Protein AF-A0A0H3D3Z1-F1 (afdb_monomer)

Solvent-accessible surface area (backbone atoms only — not comparable to full-atom values): 16509 Å² total; per-residue (Å²): 132,85,80,81,75,88,78,76,70,48,83,75,58,13,60,60,50,48,54,54,32,59,77,44,45,81,40,78,44,42,54,61,61,55,42,46,70,75,40,73,93,56,86,83,55,99,80,52,57,68,62,56,51,20,51,51,33,34,51,58,41,41,54,58,58,41,76,77,41,88,88,55,81,72,63,40,82,44,81,51,101,66,24,43,26,28,46,53,82,90,63,89,49,65,69,60,52,26,53,49,21,45,53,50,14,54,57,23,48,79,70,67,36,57,70,59,15,49,53,22,24,52,52,23,42,69,61,59,83,66,65,60,67,73,95,64,86,48,72,75,45,52,54,50,26,55,51,53,50,54,52,43,49,49,31,32,49,55,46,24,53,50,20,57,74,71,64,37,62,66,57,24,49,53,28,39,50,55,40,44,70,74,47,70,80,52,60,70,45,47,44,50,50,30,51,62,29,14,33,73,64,37,56,71,56,28,53,49,45,51,52,50,49,45,49,48,37,39,74,77,70,71,39,81,71,55,68,69,52,52,51,52,51,53,39,34,76,72,50,75,44,38,55,77,74,77,76,75,74,74,69,81,82,82,79,88,76,81,81,85,77,88,79,84,82,83,89,79,85,91,82,81,93,80,82,85,82,91,132

InterPro domains:
  IPR001867 OmpR/PhoB-type DNA-binding domain [PF00486] (13-76)
  IPR001867 OmpR/PhoB-type DNA-binding domain [PS51755] (1-88)
  IPR001867 OmpR/PhoB-type DNA-binding domain [SM00862] (6-86)
  IPR005158 Bacterial transcriptional activator domain [PF03704] (93-232)
  IPR005158 Bacterial transcriptional activator domain [SM01043] (93-237)
  IPR011990 Tetratricopeptide-like helical domain superfamily [G3DSA:1.25.40.10] (92-258)
  IPR011990 Tetratricopeptide-like helical domain superfamily [SSF48452] (90-246)
  IPR016032 Signal transduction response regulator, C-terminal effector [SSF46894] (9-86)
  IPR036388 Winged helix-like DNA-binding domain superfamily [G3DSA:1.10.10.10] (2-88)
  IPR051677 AfsR/DnrI/RedD regulatory protein [PTHR35807] (11-247)

Mean predicted aligned error: 10.65 Å

Foldseek 3Di:
DDPPDLPDQPDACLVVLCVVLVVVAPDFDFPQRSCCQSPPPDDDDPPDCRSVVSQVSNQVSQVVVCVVPVPDDGFDWDDDPGGTHTHPPPPDDLVVLLVVLCVQLVVCVVVVVLVRNLVSLVSNLVSCPDFQPPPDDTPVSVVVRVVSLVSNLVSLVSQLVVCVVVVVLVSNLVSLVSNCVSPVQPLVSLLSQLLSCLQVVNLVSNVVSLVSNQCCCCPPVVDGDDPSSVVSSVCSVVSVSHNPPPPPPPVPDDDDDDDDDDDDDDDDDDDDDDDDDDD

Nearest PDB structures (foldseek):
  8hvr-assembly1_J  TM=6.750E-01  e=1.419E-07  Streptomyces coelicolor A3(2)
  2ff4-assembly1_A  TM=6.902E-01  e=1.227E-06  Mycobacterium tuberculosis H37Rv
  8ffw-assembly1_D  TM=7.366E-01  e=3.507E-03  Homo sapiens
  3rkv-assembly1_A  TM=5.416E-01  e=1.624E-01  Caenorhabditis elegans
  7n61-assembly1_1E  TM=3.309E-01  e=3.674E-02  Chlamydomonas reinhardtii

Organism: Amycolatopsis mediterranei (strain U-32) (NCBI:txid749927)

pLDDT: mean 84.91, std 18.73, range [35.44, 98.62]

Sequence (279 aa):
MGSAAVTSWHAGKARQLFQYLLLNRGRIIRREKLFETLWPGGAWSRSSSSLKVAVHGLRRTLERAAGGAPDLRPVEVVSREHGYQLDATGLWLDIDEFDRALRAAHAAEARGARAEATACYRRAARLYTGDFLAGEDGDWVDEQRAYYRTRALHALTCLRADALLRGDHAEAVDACRRILEIDPYQEEVYQTLMVLHARRGELGQVRSWHRMCVRRLQRDLNVPPAETTRRIFIRAVRGELRAPEARTTRTDGARRCPAPRSRRPPGARPAPRIVRPRR

Secondary structure (DSSP, 8-state):
--------PPSSTHHHHHHHHHHTTTSPEEHHHHHHHHSTT----TT-HHHHHHHHHHHHHHHHHHTT-TTSPPPEEEEETTEEEEE-TT---HHHHHHHHHHHHHHHHHTT-HHHHHHHHHHHHHH--SSTTTT--SHHHHHHHHHHHHHHHHHHHHHHHHHHHHT-HHHHHHHHHHHHHH-TT-HHHHHHHHHHHHHTT-HHHHHHHHHHHHHHIIIII--PPPHHHHHHHHHHHTTTTSPPP-----------PPPPPP-PPPP------------

Structure (mmCIF, N/CA/C/O backbone):
data_AF-A0A0H3D3Z1-F1
#
_entry.id   AF-A0A0H3D3Z1-F1
#
loop_
_atom_site.group_PDB
_atom_site.id
_atom_site.type_symbol
_atom_site.label_atom_id
_atom_site.label_alt_id
_atom_site.label_comp_id
_atom_site.label_asym_id
_atom_site.label_entity_id
_atom_site.label_seq_id
_atom_site.pdbx_PDB_ins_code
_atom_site.Cartn_x
_atom_site.Cartn_y
_atom_site.Cartn_z
_atom_site.occupancy
_atom_site.B_iso_or_equiv
_atom_site.auth_seq_id
_atom_site.auth_comp_id
_atom_site.auth_asym_id
_atom_site.auth_atom_id
_atom_site.pdbx_PDB_model_num
ATOM 1 N N . MET A 1 1 ? -12.454 -12.435 -21.402 1.00 35.44 1 MET A N 1
ATOM 2 C CA . MET A 1 1 ? -11.294 -12.259 -22.299 1.00 35.44 1 MET A CA 1
ATOM 3 C C . MET A 1 1 ? -10.104 -12.899 -21.614 1.00 35.44 1 MET A C 1
ATOM 5 O O . MET A 1 1 ? -9.773 -12.484 -20.512 1.00 35.44 1 MET A O 1
ATOM 9 N N . GLY A 1 2 ? -9.589 -13.998 -22.166 1.00 37.59 2 GLY A N 1
ATOM 10 C CA . GLY A 1 2 ? -8.533 -14.783 -21.525 1.00 37.59 2 GLY A CA 1
ATOM 11 C C . GLY A 1 2 ? -7.249 -13.969 -21.422 1.00 37.59 2 GLY A C 1
ATOM 12 O O . GLY A 1 2 ? -6.737 -13.506 -22.435 1.00 37.59 2 GLY A O 1
ATOM 13 N N . SER A 1 3 ? -6.744 -13.767 -20.206 1.00 44.22 3 SER A N 1
ATOM 14 C CA . SER A 1 3 ? -5.419 -13.190 -20.014 1.00 44.22 3 SER A CA 1
ATOM 15 C C . SER A 1 3 ? -4.384 -14.258 -20.365 1.00 44.22 3 SER A C 1
ATOM 17 O O . SER A 1 3 ? -4.139 -15.170 -19.573 1.00 44.22 3 SER A O 1
ATOM 19 N N . ALA A 1 4 ? -3.775 -14.174 -21.544 1.00 55.28 4 ALA A N 1
ATOM 20 C CA . ALA A 1 4 ? -2.515 -14.866 -21.770 1.00 55.28 4 ALA A CA 1
ATOM 21 C C . ALA A 1 4 ? -1.466 -14.181 -20.880 1.00 55.28 4 ALA A C 1
ATOM 23 O O . ALA A 1 4 ? -1.004 -13.081 -21.177 1.00 55.28 4 ALA A O 1
ATOM 24 N N . ALA A 1 5 ? -1.161 -14.782 -19.729 1.00 62.00 5 ALA A N 1
ATOM 25 C CA . ALA A 1 5 ? -0.131 -14.261 -18.845 1.00 62.00 5 ALA A CA 1
ATOM 26 C C . ALA A 1 5 ? 1.227 -14.388 -19.547 1.00 62.00 5 ALA A C 1
ATOM 28 O O . ALA A 1 5 ? 1.624 -15.481 -19.951 1.00 62.00 5 ALA A O 1
ATOM 29 N N . VAL A 1 6 ? 1.955 -13.278 -19.679 1.00 63.34 6 VAL A N 1
ATOM 30 C CA . VAL A 1 6 ? 3.349 -13.311 -20.135 1.00 63.34 6 VAL A CA 1
ATOM 31 C C . VAL A 1 6 ? 4.197 -13.852 -18.985 1.00 63.34 6 VAL A C 1
ATOM 33 O O . VAL A 1 6 ? 4.640 -13.112 -18.108 1.00 63.34 6 VAL A O 1
ATOM 36 N N . THR A 1 7 ? 4.368 -15.172 -18.951 1.00 64.44 7 THR A N 1
ATOM 37 C CA . THR A 1 7 ? 5.098 -15.880 -17.888 1.00 64.44 7 THR A CA 1
ATOM 38 C C . THR A 1 7 ? 6.576 -16.071 -18.214 1.00 64.44 7 THR A C 1
ATOM 40 O O . THR A 1 7 ? 7.398 -16.159 -17.304 1.00 64.44 7 THR A O 1
ATOM 43 N N . SER A 1 8 ? 6.946 -16.085 -19.497 1.00 68.62 8 SER A N 1
ATOM 44 C CA . SER A 1 8 ? 8.326 -16.283 -19.940 1.00 68.62 8 SER A CA 1
ATOM 45 C C . SER A 1 8 ? 8.999 -14.957 -20.295 1.00 68.62 8 SER A C 1
ATOM 47 O O . SER A 1 8 ? 8.780 -14.406 -21.375 1.00 68.62 8 SER A O 1
ATOM 49 N N . TRP A 1 9 ? 9.863 -14.475 -19.407 1.00 76.44 9 TRP A N 1
ATOM 50 C CA . TRP A 1 9 ? 10.797 -13.392 -19.707 1.00 76.44 9 TRP A CA 1
ATOM 51 C C . TRP A 1 9 ? 12.119 -13.987 -20.180 1.00 76.44 9 TRP A C 1
ATOM 53 O O . TRP A 1 9 ? 12.622 -14.943 -19.591 1.00 76.44 9 TRP A O 1
ATOM 63 N N . HIS A 1 10 ? 12.701 -13.434 -21.242 1.00 62.53 10 HIS A N 1
ATOM 64 C CA . HIS A 1 10 ? 14.058 -13.816 -21.618 1.00 62.53 10 HIS A CA 1
ATOM 65 C C . HIS A 1 10 ? 15.074 -13.411 -20.546 1.00 62.53 10 HIS A C 1
ATOM 67 O O . HIS A 1 10 ? 14.937 -12.357 -19.925 1.00 62.53 10 HIS A O 1
ATOM 73 N N . ALA A 1 11 ? 16.082 -14.267 -20.344 1.00 66.31 11 ALA A N 1
ATOM 74 C CA . ALA A 1 11 ? 17.084 -14.138 -19.291 1.00 66.31 11 ALA A CA 1
ATOM 75 C C . ALA A 1 11 ? 17.779 -12.760 -19.277 1.00 66.31 11 ALA A C 1
ATOM 77 O O . ALA A 1 11 ? 18.007 -12.145 -20.320 1.00 66.31 11 ALA A O 1
ATOM 78 N N . GLY A 1 12 ? 18.139 -12.298 -18.075 1.00 71.75 12 GLY A N 1
ATOM 79 C CA . GLY A 1 12 ? 18.799 -11.014 -17.824 1.00 71.75 12 GLY A CA 1
ATOM 80 C C . GLY A 1 12 ? 17.857 -9.937 -17.271 1.00 71.75 12 GLY A C 1
ATOM 81 O O . GLY A 1 12 ? 16.790 -10.225 -16.738 1.00 71.75 12 GLY A O 1
ATOM 82 N N . LYS A 1 13 ? 18.245 -8.662 -17.405 1.00 87.06 13 LYS A N 1
ATOM 83 C CA . LYS A 1 13 ? 17.505 -7.496 -16.877 1.00 87.06 13 LYS A CA 1
ATOM 84 C C . LYS A 1 13 ? 16.337 -7.031 -17.768 1.00 87.06 13 LYS A C 1
ATOM 86 O O . LYS A 1 13 ? 15.850 -5.920 -17.599 1.00 87.06 13 LYS A O 1
ATOM 91 N N . ALA A 1 14 ? 15.870 -7.852 -18.716 1.00 89.81 14 ALA A N 1
ATOM 92 C CA . ALA A 1 14 ? 14.817 -7.476 -19.670 1.00 89.81 14 ALA A CA 1
ATOM 93 C C . ALA A 1 14 ? 13.475 -7.148 -18.987 1.00 89.81 14 ALA A C 1
ATOM 95 O O . ALA A 1 14 ? 12.827 -6.163 -19.338 1.00 89.81 14 ALA A O 1
ATOM 96 N N . ARG A 1 15 ? 13.087 -7.938 -17.976 1.00 90.38 15 ARG A N 1
ATOM 97 C CA . ARG A 1 15 ? 11.879 -7.701 -17.171 1.00 90.38 15 ARG A CA 1
ATOM 98 C C . ARG A 1 15 ? 11.959 -6.400 -16.374 1.00 90.38 15 ARG A C 1
ATOM 100 O O . ARG A 1 15 ? 11.050 -5.581 -16.461 1.00 90.38 15 ARG A O 1
ATOM 107 N N . GLN A 1 16 ? 13.070 -6.178 -15.674 1.00 91.19 16 GLN A N 1
ATOM 108 C CA . GLN A 1 16 ? 13.292 -4.944 -14.913 1.00 91.19 16 GLN A CA 1
ATOM 109 C C . GLN A 1 16 ? 13.360 -3.714 -15.819 1.00 91.19 16 GLN A C 1
ATOM 111 O O . GLN A 1 16 ? 12.773 -2.683 -15.503 1.00 91.19 16 GLN A O 1
ATOM 116 N N . LEU A 1 17 ? 13.992 -3.832 -16.990 1.00 93.00 17 LEU A N 1
ATOM 117 C CA . LEU A 1 17 ? 13.991 -2.778 -18.001 1.00 93.00 17 LEU A CA 1
ATOM 118 C C . LEU A 1 17 ? 12.567 -2.432 -18.450 1.00 93.00 17 LEU A C 1
ATOM 120 O O . LEU A 1 17 ? 12.232 -1.254 -18.540 1.00 93.00 17 LEU A O 1
ATOM 124 N N . PHE A 1 18 ? 11.729 -3.437 -18.716 1.00 92.94 18 PHE A N 1
ATOM 125 C CA . PHE A 1 18 ? 10.330 -3.207 -19.068 1.00 92.94 18 PHE A CA 1
ATOM 126 C C . PHE A 1 18 ? 9.578 -2.487 -17.958 1.00 92.94 18 PHE A C 1
ATOM 128 O O . PHE A 1 18 ? 8.970 -1.458 -18.220 1.00 92.94 18 PHE A O 1
ATOM 135 N N . GLN A 1 19 ? 9.643 -3.002 -16.729 1.00 92.75 19 GLN A N 1
ATOM 136 C CA . GLN A 1 19 ? 8.959 -2.422 -15.573 1.00 92.75 19 GLN A CA 1
ATOM 137 C C . GLN A 1 19 ? 9.388 -0.963 -15.351 1.00 92.75 19 GLN A C 1
ATOM 139 O O . GLN A 1 19 ? 8.541 -0.087 -15.179 1.00 92.75 19 GLN A O 1
ATOM 144 N N . TYR A 1 20 ? 10.691 -0.681 -15.438 1.00 94.31 20 TYR A N 1
ATOM 145 C CA . TYR A 1 20 ? 11.227 0.667 -15.275 1.00 94.31 20 TYR A CA 1
ATOM 146 C C . TYR A 1 20 ? 10.801 1.615 -16.404 1.00 94.31 20 TYR A C 1
ATOM 148 O O . TYR A 1 20 ? 10.384 2.748 -16.149 1.00 94.31 20 TYR A O 1
ATOM 156 N N . LEU A 1 21 ? 10.864 1.166 -17.662 1.00 94.06 21 LEU A N 1
ATOM 157 C CA . LEU A 1 21 ? 10.394 1.965 -18.795 1.00 94.06 21 LEU A CA 1
ATOM 158 C C . LEU A 1 21 ? 8.872 2.151 -18.781 1.00 94.06 21 LEU A C 1
ATOM 160 O O . LEU A 1 21 ? 8.395 3.187 -19.228 1.00 94.06 21 LEU A O 1
ATOM 164 N N . LEU A 1 22 ? 8.112 1.186 -18.263 1.00 92.94 22 LEU A N 1
ATOM 165 C CA . LEU A 1 22 ? 6.657 1.255 -18.139 1.00 92.94 22 LEU A CA 1
ATOM 166 C C . LEU A 1 22 ? 6.225 2.282 -17.090 1.00 92.94 22 LEU A C 1
ATOM 168 O O . LEU A 1 22 ? 5.302 3.071 -17.321 1.00 92.94 22 LEU A O 1
ATOM 172 N N . LEU A 1 23 ? 6.940 2.324 -15.967 1.00 91.75 23 LEU A N 1
ATOM 173 C CA . LEU A 1 23 ? 6.782 3.366 -14.959 1.00 91.75 23 LEU A CA 1
ATOM 174 C C . LEU A 1 23 ? 7.091 4.758 -15.539 1.00 91.75 2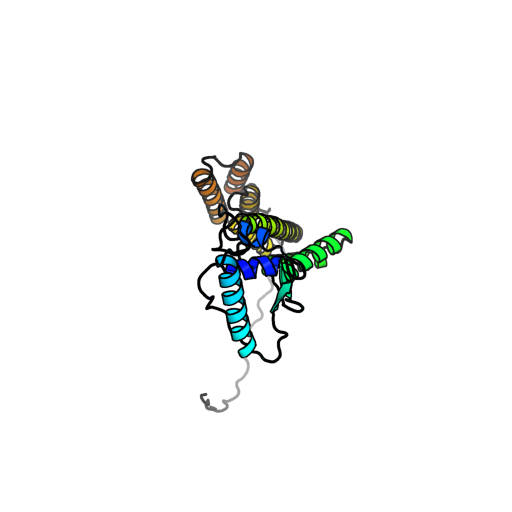3 LEU A C 1
ATOM 176 O O . LEU A 1 23 ? 6.407 5.728 -15.226 1.00 91.75 23 LEU A O 1
ATOM 180 N N . ASN A 1 24 ? 8.073 4.840 -16.440 1.00 91.44 24 ASN A N 1
ATOM 181 C CA . ASN A 1 24 ? 8.500 6.067 -17.117 1.00 91.44 24 ASN A CA 1
ATOM 182 C C . ASN A 1 24 ? 7.959 6.204 -18.555 1.00 91.44 24 ASN A C 1
ATOM 184 O O . ASN A 1 24 ? 8.577 6.864 -19.397 1.00 91.44 24 ASN A O 1
ATOM 188 N N . ARG A 1 25 ? 6.824 5.566 -18.865 1.00 88.94 25 ARG A N 1
ATOM 189 C CA . ARG A 1 25 ? 6.277 5.508 -20.231 1.00 88.94 25 ARG A CA 1
ATOM 190 C C . ARG A 1 25 ? 6.058 6.900 -20.823 1.00 88.94 25 ARG A C 1
ATOM 192 O O . ARG A 1 25 ? 5.761 7.862 -20.116 1.00 88.94 25 ARG A O 1
ATOM 199 N N . GLY A 1 26 ? 6.222 7.006 -22.139 1.00 84.56 26 GLY A N 1
ATOM 200 C CA . GLY A 1 26 ? 6.126 8.287 -22.845 1.00 84.56 26 GLY A CA 1
ATOM 201 C C . GLY A 1 26 ? 7.331 9.222 -22.657 1.00 84.56 26 GLY A C 1
ATOM 202 O O . GLY A 1 26 ? 7.368 10.276 -23.285 1.00 84.56 26 GLY A O 1
ATOM 203 N N . ARG A 1 27 ? 8.332 8.853 -21.842 1.00 90.69 27 ARG A N 1
ATOM 204 C CA . ARG A 1 27 ? 9.576 9.618 -21.665 1.00 90.69 27 ARG A CA 1
ATOM 205 C C . ARG A 1 27 ? 10.767 8.891 -22.280 1.00 90.69 27 ARG A C 1
ATOM 207 O O . ARG A 1 27 ? 10.856 7.665 -22.246 1.00 90.69 27 ARG A O 1
ATOM 214 N N . ILE A 1 28 ? 11.712 9.665 -22.809 1.00 94.19 28 ILE A N 1
ATOM 215 C CA . ILE A 1 28 ? 12.995 9.143 -23.284 1.00 94.19 28 ILE A CA 1
ATOM 216 C C . ILE A 1 28 ? 13.933 9.024 -22.087 1.00 94.19 28 ILE A C 1
ATOM 218 O O . ILE A 1 28 ? 14.303 10.033 -21.485 1.00 94.19 28 ILE A O 1
ATOM 222 N N . ILE A 1 29 ? 14.360 7.803 -21.771 1.00 95.06 29 ILE A N 1
ATOM 223 C CA . ILE A 1 29 ? 15.337 7.554 -20.712 1.00 95.06 29 ILE A CA 1
ATOM 224 C C . ILE A 1 29 ? 16.708 7.304 -21.328 1.00 95.06 29 ILE A C 1
ATOM 226 O O . ILE A 1 29 ? 16.872 6.458 -22.213 1.00 95.06 29 ILE A O 1
ATOM 230 N N . ARG A 1 30 ? 17.707 8.058 -20.857 1.00 93.81 30 ARG A N 1
ATOM 231 C CA . ARG A 1 30 ? 19.090 7.962 -21.336 1.00 93.81 30 ARG A CA 1
ATOM 232 C C . ARG A 1 30 ? 19.671 6.575 -21.068 1.00 93.81 30 ARG A C 1
ATOM 234 O O . ARG A 1 30 ? 19.405 5.971 -20.031 1.00 93.81 30 ARG A O 1
ATOM 241 N N . ARG A 1 31 ? 20.511 6.092 -21.989 1.00 92.44 31 ARG A N 1
ATOM 242 C CA . ARG A 1 31 ? 21.157 4.767 -21.879 1.00 92.44 31 ARG A CA 1
ATOM 243 C C . ARG A 1 31 ? 21.990 4.614 -20.607 1.00 92.44 31 ARG A C 1
ATOM 245 O O . ARG A 1 31 ? 21.956 3.553 -20.000 1.00 92.44 31 ARG A O 1
ATOM 252 N N . GLU A 1 32 ? 22.705 5.667 -20.230 1.00 91.75 32 GLU A N 1
ATOM 253 C CA . GLU A 1 32 ? 23.493 5.746 -18.995 1.00 91.75 32 GLU A CA 1
ATOM 254 C C . GLU A 1 32 ? 22.610 5.545 -17.763 1.00 91.75 32 GLU A C 1
ATOM 256 O O . GLU A 1 32 ? 22.788 4.570 -17.043 1.00 91.75 32 GLU A O 1
ATOM 261 N N . LYS A 1 33 ? 21.547 6.349 -17.624 1.00 92.19 33 LYS A N 1
ATOM 262 C CA . LYS A 1 33 ? 20.595 6.215 -16.516 1.00 92.19 33 LYS A CA 1
ATOM 263 C C . LYS A 1 33 ? 19.946 4.829 -16.450 1.00 92.19 33 LYS A C 1
ATOM 265 O O . LYS A 1 33 ? 19.799 4.278 -15.363 1.00 92.19 33 LYS A O 1
ATOM 270 N N . LEU A 1 34 ? 19.553 4.255 -17.593 1.00 92.75 34 LEU A N 1
ATOM 271 C CA . LEU A 1 34 ? 19.003 2.892 -17.639 1.00 92.75 34 LEU A CA 1
ATOM 272 C C . LEU A 1 34 ? 20.017 1.858 -17.157 1.00 92.75 34 LEU A C 1
ATOM 274 O O . LEU A 1 34 ? 19.642 0.914 -16.470 1.00 92.75 34 LEU A O 1
ATOM 278 N N . PHE A 1 35 ? 21.287 2.024 -17.522 1.00 92.06 35 PHE A N 1
ATOM 279 C CA . PHE A 1 35 ? 22.332 1.109 -17.102 1.00 92.06 35 PHE A CA 1
ATOM 280 C C . PHE A 1 35 ? 22.592 1.213 -15.598 1.00 92.06 35 PHE A C 1
ATOM 282 O O . PHE A 1 35 ? 22.511 0.202 -14.913 1.00 92.06 35 PHE A O 1
ATOM 289 N N . GLU A 1 36 ? 22.813 2.420 -15.081 1.00 91.56 36 GLU A N 1
ATOM 290 C CA . GLU A 1 36 ? 23.030 2.664 -13.648 1.00 91.56 36 GLU A CA 1
ATOM 291 C C . GLU A 1 36 ? 21.881 2.123 -12.791 1.00 91.56 36 GLU A C 1
ATOM 293 O O . GLU A 1 36 ? 22.109 1.500 -11.761 1.00 91.56 36 GLU A O 1
ATOM 298 N N . THR A 1 37 ? 20.639 2.317 -13.246 1.00 91.88 37 THR A N 1
ATOM 299 C CA . THR A 1 37 ? 19.444 1.871 -12.514 1.00 91.88 37 THR A CA 1
ATOM 300 C C . THR A 1 37 ? 19.325 0.343 -12.465 1.00 91.88 37 THR A C 1
ATOM 302 O O . THR A 1 37 ? 18.867 -0.210 -11.470 1.00 91.88 37 THR A O 1
ATOM 305 N N . LEU A 1 38 ? 19.698 -0.356 -13.543 1.00 90.69 38 LEU A N 1
ATOM 306 C CA . LEU A 1 38 ? 19.528 -1.811 -13.656 1.00 90.69 38 LEU A CA 1
ATOM 307 C C . LEU A 1 38 ? 20.756 -2.608 -13.192 1.00 90.69 38 LEU A C 1
ATOM 309 O O . LEU A 1 38 ? 20.616 -3.773 -12.810 1.00 90.69 38 LEU A O 1
ATOM 313 N N . TRP A 1 39 ? 21.940 -2.001 -13.236 1.00 91.06 39 TRP A N 1
ATOM 314 C CA . TRP A 1 39 ? 23.221 -2.570 -12.817 1.00 91.06 39 TRP A CA 1
ATOM 315 C C . TRP A 1 39 ? 23.939 -1.599 -11.867 1.00 91.06 39 TRP A C 1
ATOM 317 O O . TRP A 1 39 ? 24.948 -0.998 -12.252 1.00 91.06 39 TRP A O 1
ATOM 327 N N . PRO A 1 40 ? 23.438 -1.433 -10.629 1.00 85.12 40 PRO A N 1
ATOM 328 C CA . PRO A 1 40 ? 24.083 -0.566 -9.650 1.00 85.12 40 PRO A CA 1
ATOM 329 C C . PRO A 1 40 ? 25.530 -1.019 -9.401 1.00 85.12 40 PRO A C 1
ATOM 331 O O . PRO A 1 40 ? 25.814 -2.214 -9.308 1.00 85.12 40 PRO A O 1
ATOM 334 N N . GLY A 1 41 ? 26.458 -0.060 -9.347 1.00 82.50 41 GLY A N 1
ATOM 335 C CA . GLY A 1 41 ? 27.896 -0.315 -9.178 1.00 82.50 41 GLY A CA 1
ATOM 336 C C . GLY A 1 41 ? 28.649 -0.735 -10.449 1.00 82.50 41 GLY A C 1
ATOM 337 O O . GLY A 1 41 ? 29.870 -0.871 -10.416 1.00 82.50 41 GLY A O 1
ATOM 338 N N . GLY A 1 42 ? 27.963 -0.916 -11.583 1.00 82.56 42 GLY A N 1
ATOM 339 C CA . GLY A 1 42 ? 28.611 -1.161 -12.870 1.00 82.56 42 GLY A CA 1
ATOM 340 C C . GLY A 1 42 ? 29.147 0.124 -13.509 1.00 82.56 42 GLY A C 1
ATOM 341 O O . GLY A 1 42 ? 28.464 1.146 -13.528 1.00 82.56 42 GLY A O 1
ATOM 342 N N . ALA A 1 43 ? 30.335 0.066 -14.116 1.00 79.50 43 ALA A N 1
ATOM 343 C CA . ALA A 1 43 ? 30.852 1.172 -14.921 1.00 79.50 43 ALA A CA 1
ATOM 344 C C . ALA A 1 43 ? 30.107 1.244 -16.264 1.00 79.50 43 ALA A C 1
ATOM 346 O O . ALA A 1 43 ? 30.190 0.328 -17.090 1.00 79.50 43 ALA A O 1
ATOM 347 N N . TRP A 1 44 ? 29.369 2.331 -16.492 1.00 80.50 44 TRP A N 1
ATOM 348 C CA . TRP A 1 44 ? 28.696 2.538 -17.767 1.00 80.50 44 TRP A CA 1
ATOM 349 C C . TRP A 1 44 ? 29.703 2.782 -18.899 1.00 80.50 44 TRP A C 1
ATOM 351 O O . TRP A 1 44 ? 30.656 3.547 -18.768 1.00 80.50 44 TRP A O 1
ATOM 361 N N . SER A 1 45 ? 29.453 2.166 -20.057 1.00 78.12 45 SER A N 1
ATOM 362 C CA . SER A 1 45 ? 30.148 2.476 -21.306 1.00 78.12 45 SER A CA 1
ATOM 363 C C . SER A 1 45 ? 29.173 2.448 -22.484 1.00 78.12 45 SER A C 1
ATOM 365 O O . SER A 1 45 ? 28.238 1.641 -22.530 1.00 78.12 45 SER A O 1
ATOM 367 N N . ARG A 1 46 ? 29.391 3.306 -23.492 1.00 70.44 46 ARG A N 1
ATOM 368 C CA . ARG A 1 46 ? 28.557 3.332 -24.715 1.00 70.44 46 ARG A CA 1
ATOM 369 C C . ARG A 1 46 ? 28.613 2.019 -25.510 1.00 70.44 46 ARG A C 1
ATOM 371 O O . ARG A 1 46 ? 27.689 1.722 -26.269 1.00 70.44 46 ARG A O 1
ATOM 378 N N . SER A 1 47 ? 29.678 1.238 -25.337 1.00 64.38 47 SER A N 1
ATOM 379 C CA . SER A 1 47 ? 29.870 -0.081 -25.945 1.00 64.38 47 SER A CA 1
ATOM 380 C C . SER A 1 47 ? 29.276 -1.230 -25.121 1.00 64.38 47 SER A C 1
ATOM 382 O O . SER A 1 47 ? 29.234 -2.348 -25.633 1.00 64.38 47 SER A O 1
ATOM 384 N N . SER A 1 48 ? 28.774 -0.973 -23.905 1.00 70.94 48 SER A N 1
ATOM 385 C CA . SER A 1 48 ? 28.214 -1.997 -23.018 1.00 70.94 48 SER A CA 1
ATOM 386 C C . SER A 1 48 ? 27.135 -2.826 -23.722 1.00 70.94 48 SER A C 1
ATOM 388 O O . SER A 1 48 ? 26.096 -2.318 -24.165 1.00 70.94 48 SER A O 1
ATOM 390 N N . SER A 1 49 ? 27.400 -4.127 -23.847 1.00 82.00 49 SER A N 1
ATOM 391 C CA . SER A 1 49 ? 26.509 -5.086 -24.500 1.00 82.00 49 SER A CA 1
ATOM 392 C C . SER A 1 49 ? 25.299 -5.422 -23.629 1.00 82.00 49 SER A C 1
ATOM 394 O O . SER A 1 49 ? 24.232 -5.688 -24.175 1.00 82.00 49 SER A O 1
ATOM 396 N N . SER A 1 50 ? 25.408 -5.323 -22.300 1.00 87.50 50 SER A N 1
ATOM 397 C CA . SER A 1 50 ? 24.360 -5.730 -21.352 1.00 87.50 50 SER A CA 1
ATOM 398 C C . SER A 1 50 ? 23.030 -5.008 -21.577 1.00 87.50 50 SER A C 1
ATOM 400 O O . SER A 1 50 ? 21.982 -5.651 -21.638 1.00 87.50 50 SER A O 1
ATOM 402 N N . LEU A 1 51 ? 23.054 -3.684 -21.788 1.00 89.44 51 LEU A N 1
ATOM 403 C CA . LEU A 1 51 ? 21.834 -2.923 -22.080 1.00 89.44 51 LEU A CA 1
ATOM 404 C C . LEU A 1 51 ? 21.246 -3.301 -23.447 1.00 89.44 51 LEU A C 1
ATOM 406 O O . LEU A 1 51 ? 20.031 -3.427 -23.577 1.00 89.44 51 LEU A O 1
ATOM 410 N N . LYS A 1 52 ? 22.091 -3.521 -24.463 1.00 88.56 52 LYS A N 1
ATOM 411 C CA . LYS A 1 52 ? 21.639 -3.952 -25.798 1.00 88.56 52 LYS A CA 1
ATOM 412 C C . LYS A 1 52 ? 20.988 -5.338 -25.740 1.00 88.56 52 LYS A C 1
ATOM 414 O O . LYS A 1 52 ? 19.931 -5.527 -26.334 1.00 88.56 52 LYS A O 1
ATOM 419 N N . VAL A 1 53 ? 21.574 -6.268 -24.985 1.00 90.06 53 VAL A N 1
ATOM 420 C CA . VAL A 1 53 ? 21.032 -7.616 -24.750 1.00 90.06 53 VAL A CA 1
ATOM 421 C C . VAL A 1 53 ? 19.691 -7.541 -24.018 1.00 90.06 53 VAL A C 1
ATOM 423 O O . VAL A 1 53 ? 18.733 -8.171 -24.459 1.00 90.06 53 VAL A O 1
ATOM 426 N N . ALA A 1 54 ? 19.577 -6.723 -22.964 1.00 91.38 54 ALA A N 1
ATOM 427 C CA . ALA A 1 54 ? 18.316 -6.538 -22.241 1.00 91.38 54 ALA A CA 1
ATOM 428 C C . ALA A 1 54 ? 17.210 -5.948 -23.135 1.00 91.38 54 ALA A C 1
ATOM 430 O O . ALA A 1 54 ? 16.084 -6.443 -23.122 1.00 91.38 54 ALA A O 1
ATOM 431 N N . VAL A 1 55 ? 17.530 -4.940 -23.956 1.00 91.31 55 VAL A N 1
ATOM 432 C CA . VAL A 1 55 ? 16.588 -4.346 -24.924 1.00 91.31 55 VAL A CA 1
ATOM 433 C C . VAL A 1 55 ? 16.166 -5.362 -25.984 1.00 91.31 55 VAL A C 1
ATOM 435 O O . VAL A 1 55 ? 14.982 -5.459 -26.299 1.00 91.31 55 VAL A O 1
ATOM 438 N N . HIS A 1 56 ? 17.110 -6.133 -26.527 1.00 89.56 56 HIS A N 1
ATOM 439 C CA . HIS A 1 56 ? 16.804 -7.173 -27.507 1.00 89.56 56 HIS A CA 1
ATOM 440 C C . HIS A 1 56 ? 15.895 -8.260 -26.910 1.00 89.56 56 HIS A C 1
ATOM 442 O O . HIS A 1 56 ? 14.880 -8.614 -27.510 1.00 89.56 56 HIS A O 1
ATOM 448 N N . GLY A 1 57 ? 16.207 -8.738 -25.700 1.00 90.06 57 GLY A N 1
ATOM 449 C CA . GLY A 1 57 ? 15.379 -9.701 -24.971 1.00 90.06 57 GLY A CA 1
ATOM 450 C C . GLY A 1 57 ? 13.976 -9.170 -24.670 1.00 90.06 57 GLY A C 1
ATOM 451 O O . GLY A 1 57 ? 12.995 -9.906 -24.802 1.00 90.06 57 GLY A O 1
ATOM 452 N N . LEU A 1 58 ? 13.864 -7.882 -24.337 1.00 90.88 58 LEU A N 1
ATOM 453 C CA . LEU A 1 58 ? 12.582 -7.214 -24.139 1.00 90.88 58 LEU A CA 1
ATOM 454 C C . LEU A 1 58 ? 11.758 -7.165 -25.434 1.00 90.88 58 LEU A C 1
ATOM 456 O O . LEU A 1 58 ? 10.620 -7.626 -25.436 1.00 90.88 58 LEU A O 1
ATOM 460 N N . ARG A 1 59 ? 12.334 -6.695 -26.549 1.00 90.25 59 ARG A N 1
ATOM 461 C CA . ARG A 1 59 ? 11.644 -6.653 -27.855 1.00 90.25 59 ARG A CA 1
ATOM 462 C C . ARG A 1 59 ? 11.103 -8.019 -28.266 1.00 90.25 59 ARG A C 1
ATOM 464 O O . ARG A 1 59 ? 9.917 -8.145 -28.539 1.00 90.25 59 ARG A O 1
ATOM 471 N N . ARG A 1 60 ? 11.930 -9.062 -28.160 1.00 88.00 60 ARG A N 1
ATOM 472 C CA . ARG A 1 60 ? 11.536 -10.457 -28.432 1.00 88.00 60 ARG A CA 1
ATOM 473 C C . ARG A 1 60 ? 10.383 -10.940 -27.550 1.00 88.00 60 ARG A C 1
ATOM 475 O O . ARG A 1 60 ? 9.574 -11.756 -27.982 1.00 88.00 60 ARG A O 1
ATOM 482 N N . THR A 1 61 ? 10.321 -10.483 -26.300 1.00 88.06 61 THR A N 1
ATOM 483 C CA . THR A 1 61 ? 9.230 -10.834 -25.376 1.00 88.06 61 THR A CA 1
ATOM 484 C C . THR A 1 61 ? 7.927 -10.143 -25.789 1.00 88.06 61 THR A C 1
ATOM 486 O O . THR A 1 61 ? 6.887 -10.797 -25.843 1.00 88.06 61 THR A O 1
ATOM 489 N N . LEU A 1 62 ? 7.990 -8.858 -26.153 1.00 85.19 62 LEU A N 1
ATOM 490 C CA . LEU A 1 62 ? 6.833 -8.079 -26.610 1.00 85.19 62 LEU A CA 1
ATOM 491 C C . LEU A 1 62 ? 6.296 -8.568 -27.962 1.00 85.19 62 LEU A C 1
ATOM 493 O O . LEU A 1 62 ? 5.089 -8.734 -28.106 1.00 85.19 62 LEU A O 1
ATOM 497 N N . GLU A 1 63 ? 7.174 -8.886 -28.917 1.00 83.56 63 GLU A N 1
ATOM 498 C CA . GLU A 1 63 ? 6.806 -9.460 -30.222 1.00 83.56 63 GLU A CA 1
ATOM 499 C C . GLU A 1 63 ? 6.005 -10.762 -30.066 1.00 83.56 63 GLU A C 1
ATOM 501 O O . GLU A 1 63 ? 4.967 -10.940 -30.704 1.00 83.56 63 GLU A O 1
ATOM 506 N N . ARG A 1 64 ? 6.438 -11.665 -29.173 1.00 81.81 64 ARG A N 1
ATOM 507 C CA . ARG A 1 64 ? 5.696 -12.909 -28.906 1.00 81.81 64 ARG A CA 1
ATOM 508 C C . ARG A 1 64 ? 4.350 -12.667 -28.242 1.00 81.81 64 ARG A C 1
ATOM 510 O O . ARG A 1 64 ? 3.399 -13.373 -28.559 1.00 81.81 64 ARG A O 1
ATOM 517 N N . ALA A 1 65 ? 4.273 -11.701 -27.330 1.00 77.81 65 ALA A N 1
ATOM 518 C CA . ALA A 1 65 ? 3.018 -11.349 -26.678 1.00 77.81 65 ALA A CA 1
ATOM 519 C C . ALA A 1 65 ? 2.013 -10.751 -27.682 1.00 77.81 65 ALA A C 1
ATOM 521 O O . ALA A 1 65 ? 0.837 -11.106 -27.651 1.00 77.81 65 ALA A O 1
ATOM 522 N N . ALA A 1 66 ? 2.482 -9.909 -28.610 1.00 74.69 66 ALA A N 1
ATOM 523 C CA . ALA A 1 66 ? 1.659 -9.313 -29.663 1.00 74.69 66 ALA A CA 1
ATOM 524 C C . ALA A 1 66 ? 1.147 -10.351 -30.678 1.00 74.69 66 ALA A C 1
ATOM 526 O O . ALA A 1 66 ? 0.002 -10.272 -31.116 1.00 74.69 66 ALA A O 1
ATOM 527 N N . GLY A 1 67 ? 1.949 -11.376 -30.994 1.00 65.38 67 GLY A N 1
ATOM 528 C CA . GLY A 1 67 ? 1.554 -12.468 -31.895 1.00 65.38 67 GLY A CA 1
ATOM 529 C C . GLY A 1 67 ? 0.346 -13.299 -31.430 1.00 65.38 67 GLY A C 1
ATOM 530 O O . GLY A 1 67 ? -0.198 -14.060 -32.224 1.00 65.38 67 GLY A O 1
ATOM 531 N N . GLY A 1 68 ? -0.090 -13.157 -30.171 1.00 62.16 68 GLY A N 1
ATOM 532 C CA . GLY A 1 68 ? -1.297 -13.796 -29.633 1.00 62.16 68 GLY A CA 1
ATOM 533 C C . GLY A 1 68 ? -2.555 -12.915 -29.622 1.00 62.16 68 GLY A C 1
ATOM 534 O O . GLY A 1 68 ? -3.614 -13.406 -29.235 1.00 62.16 68 GLY A O 1
ATOM 535 N N . ALA A 1 69 ? -2.462 -11.633 -30.000 1.00 62.66 69 ALA A N 1
ATOM 536 C CA . ALA A 1 69 ? -3.567 -10.674 -29.911 1.00 62.66 69 ALA A CA 1
ATOM 537 C C . ALA A 1 69 ? -3.466 -9.572 -30.995 1.00 62.66 69 ALA A C 1
ATOM 539 O O . ALA A 1 69 ? -3.032 -8.458 -30.693 1.00 62.66 69 ALA A O 1
ATOM 540 N N . PRO A 1 70 ? -3.878 -9.853 -32.249 1.00 59.44 70 PRO A N 1
ATOM 541 C CA . PRO A 1 70 ? -3.709 -8.944 -33.392 1.00 59.44 70 PRO A CA 1
ATOM 542 C C . PRO A 1 70 ? -4.473 -7.611 -33.278 1.00 59.44 70 PRO A C 1
ATOM 544 O O . PRO A 1 70 ? -4.110 -6.649 -33.948 1.00 59.44 70 PRO A O 1
ATOM 547 N N . ASP A 1 71 ? -5.487 -7.530 -32.409 1.00 60.97 71 ASP A N 1
ATOM 548 C CA . ASP A 1 71 ? -6.324 -6.333 -32.232 1.00 60.97 71 ASP A CA 1
ATOM 549 C C . ASP A 1 71 ? -5.771 -5.327 -31.203 1.00 60.97 71 ASP A C 1
ATOM 551 O O . ASP A 1 71 ? -6.328 -4.241 -31.020 1.00 60.97 71 ASP A O 1
ATOM 555 N N . LEU A 1 72 ? -4.690 -5.666 -30.491 1.00 62.41 72 LEU A N 1
ATOM 556 C CA . LEU A 1 72 ? -4.082 -4.779 -29.499 1.00 62.41 72 LEU A CA 1
ATOM 557 C C . LEU A 1 72 ? -2.998 -3.916 -30.145 1.00 62.41 72 LEU A C 1
ATOM 559 O O . LEU A 1 72 ? -2.135 -4.414 -30.866 1.00 62.41 72 LEU A O 1
ATOM 563 N N . ARG A 1 73 ? -2.989 -2.611 -29.830 1.00 66.75 73 ARG A N 1
ATOM 564 C CA . ARG A 1 73 ? -1.845 -1.758 -30.179 1.00 66.75 73 ARG A CA 1
ATOM 565 C C . ARG A 1 73 ? -0.580 -2.343 -29.537 1.00 66.75 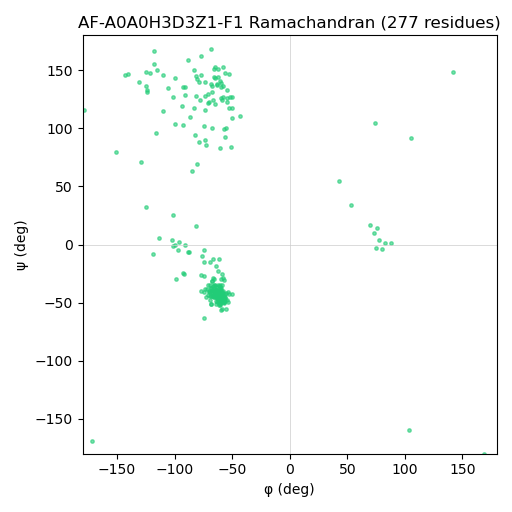73 ARG A C 1
ATOM 567 O O . ARG A 1 73 ? -0.587 -2.572 -28.324 1.00 66.75 73 ARG A O 1
ATOM 574 N N . PRO A 1 74 ? 0.489 -2.587 -30.311 1.00 72.25 74 PRO A N 1
ATOM 575 C CA . PRO A 1 74 ? 1.690 -3.199 -29.775 1.00 72.25 74 PRO A CA 1
ATOM 576 C C . PRO A 1 74 ? 2.371 -2.239 -28.800 1.00 72.25 74 PRO A C 1
ATOM 578 O O . PRO A 1 74 ? 2.587 -1.068 -29.104 1.00 72.25 74 PRO A O 1
ATOM 581 N N . VAL A 1 75 ? 2.721 -2.749 -27.620 1.00 82.88 75 VAL A N 1
ATOM 582 C CA . VAL A 1 75 ? 3.643 -2.062 -26.715 1.00 82.88 75 VAL A CA 1
ATOM 583 C C . VAL A 1 75 ? 5.033 -2.140 -27.340 1.00 82.88 75 VAL A C 1
ATOM 585 O O . VAL A 1 75 ? 5.527 -3.240 -27.593 1.00 82.88 75 VAL A O 1
ATOM 588 N N . GLU A 1 76 ? 5.668 -0.997 -27.591 1.00 86.94 76 GLU A N 1
ATOM 589 C CA . GLU A 1 76 ? 6.915 -0.938 -28.357 1.00 86.94 76 GLU A CA 1
ATOM 590 C C . GLU A 1 76 ? 8.042 -0.242 -27.587 1.00 86.94 76 GLU A C 1
ATOM 592 O O . GLU A 1 76 ? 7.868 0.816 -26.978 1.00 86.94 76 GLU A O 1
ATOM 597 N N . VAL A 1 77 ? 9.244 -0.826 -27.649 1.00 89.56 77 VAL A N 1
ATOM 598 C CA . VAL A 1 77 ? 10.474 -0.183 -27.172 1.00 89.56 77 VAL A CA 1
ATOM 599 C C . VAL A 1 77 ? 11.146 0.549 -28.322 1.00 89.56 77 VAL A C 1
ATOM 601 O O . VAL A 1 77 ? 11.862 -0.045 -29.141 1.00 89.56 77 VAL A O 1
ATOM 604 N N . VAL A 1 78 ? 10.987 1.864 -28.323 1.00 90.12 78 VAL A N 1
ATOM 605 C CA . VAL A 1 78 ? 11.490 2.729 -29.376 1.00 90.12 78 VAL A CA 1
ATOM 606 C C . VAL A 1 78 ? 12.894 3.224 -29.042 1.00 90.12 78 VAL A C 1
ATOM 608 O O . VAL A 1 78 ? 13.165 3.747 -27.957 1.00 90.12 78 VAL A O 1
ATOM 611 N N . SER A 1 79 ? 13.815 3.056 -29.992 1.00 90.44 79 SER A N 1
ATOM 612 C CA . SER A 1 79 ? 15.163 3.617 -29.898 1.00 90.44 79 SER A CA 1
ATOM 613 C C . SER A 1 79 ? 15.150 5.083 -30.313 1.00 90.44 79 SER A C 1
ATOM 615 O O . SER A 1 79 ? 14.676 5.429 -31.392 1.00 90.44 79 SER A O 1
ATOM 617 N N . ARG A 1 80 ? 15.705 5.943 -29.460 1.00 88.94 80 ARG A N 1
ATOM 618 C CA . ARG A 1 80 ? 15.950 7.360 -29.748 1.00 88.94 80 ARG A CA 1
ATOM 619 C C . ARG A 1 80 ? 17.449 7.639 -29.679 1.00 88.94 80 ARG A C 1
ATOM 621 O O . ARG A 1 80 ? 18.219 6.817 -29.170 1.00 88.94 80 ARG A O 1
ATOM 628 N N . GLU A 1 81 ? 17.872 8.792 -30.184 1.00 81.19 81 GLU A N 1
ATOM 629 C CA . GLU A 1 81 ? 19.290 9.141 -30.349 1.00 81.19 81 GLU A CA 1
ATOM 630 C C . GLU A 1 81 ? 20.117 8.904 -29.071 1.00 81.19 81 GLU A C 1
ATOM 632 O O . GLU A 1 81 ? 21.162 8.256 -29.113 1.00 81.19 81 GLU A O 1
ATOM 637 N N . HIS A 1 82 ? 19.591 9.269 -27.897 1.00 85.38 82 HIS A N 1
ATOM 638 C CA . HIS A 1 82 ? 20.309 9.146 -26.618 1.00 85.38 82 HIS A CA 1
ATOM 639 C C . HIS A 1 82 ? 19.720 8.128 -25.630 1.00 85.38 82 HIS A C 1
ATOM 641 O O . HIS A 1 82 ? 20.210 8.009 -24.505 1.00 85.38 82 HIS A O 1
ATOM 647 N N . GLY A 1 83 ? 18.697 7.363 -26.018 1.00 91.94 83 GLY A N 1
ATOM 648 C CA . GLY A 1 83 ? 17.937 6.583 -25.047 1.00 91.94 83 GLY A CA 1
ATOM 649 C C . GLY A 1 83 ? 16.925 5.608 -25.624 1.00 91.94 83 GLY A C 1
ATOM 650 O O . GLY A 1 83 ? 16.884 5.350 -26.829 1.00 91.94 83 GLY A O 1
ATOM 651 N N . TYR A 1 84 ? 16.104 5.082 -24.724 1.00 93.69 84 TYR A N 1
ATOM 652 C CA . TYR A 1 84 ? 14.958 4.245 -25.049 1.00 93.69 84 TYR A CA 1
ATOM 653 C C . TYR A 1 84 ? 13.698 4.838 -24.431 1.00 93.69 84 TYR A C 1
ATOM 655 O O . TYR A 1 84 ? 13.741 5.462 -23.371 1.00 93.69 84 TYR A O 1
ATOM 663 N N . GLN A 1 85 ? 12.582 4.632 -25.113 1.00 94.25 85 GLN A N 1
ATOM 664 C CA . GLN A 1 85 ? 11.252 4.998 -24.656 1.00 94.25 85 GLN A CA 1
ATOM 665 C C . GLN A 1 85 ? 10.347 3.787 -24.843 1.00 94.25 85 GLN A C 1
ATOM 667 O O . GLN A 1 85 ? 10.441 3.105 -25.862 1.00 94.25 85 GLN A O 1
ATOM 672 N N . LEU A 1 86 ? 9.471 3.536 -23.875 1.00 92.69 86 LEU A N 1
ATOM 673 C CA . LEU A 1 86 ? 8.365 2.607 -24.066 1.00 92.69 86 LEU A CA 1
ATOM 674 C C . LEU A 1 86 ? 7.138 3.398 -24.509 1.00 92.69 86 LEU A C 1
ATOM 676 O O . LEU A 1 86 ? 6.676 4.292 -23.787 1.00 92.69 86 LEU A O 1
ATOM 680 N N . ASP A 1 87 ? 6.635 3.076 -25.695 1.00 88.56 87 ASP A N 1
ATOM 681 C CA . ASP A 1 87 ? 5.284 3.442 -26.087 1.00 88.56 87 ASP A CA 1
ATOM 682 C C . ASP A 1 87 ? 4.334 2.355 -25.584 1.00 88.56 87 ASP A C 1
ATOM 684 O O . ASP A 1 87 ? 4.356 1.212 -26.036 1.00 88.56 87 ASP A O 1
ATOM 688 N N . ALA A 1 88 ? 3.545 2.721 -24.581 1.00 86.25 88 ALA A N 1
ATOM 689 C CA . ALA A 1 88 ? 2.519 1.881 -23.977 1.00 86.25 88 ALA A CA 1
ATOM 690 C C . ALA A 1 88 ? 1.158 2.595 -24.016 1.00 86.25 88 ALA A C 1
ATOM 692 O O . ALA A 1 88 ? 0.348 2.477 -23.095 1.00 86.25 88 ALA A O 1
ATOM 693 N N . THR A 1 89 ? 0.926 3.408 -25.051 1.00 82.19 89 THR A N 1
ATOM 694 C CA . THR A 1 89 ? -0.310 4.178 -25.201 1.00 82.19 89 THR A CA 1
ATOM 695 C C . THR A 1 89 ? -1.520 3.247 -25.259 1.00 82.19 89 THR A C 1
ATOM 697 O O . THR A 1 89 ? -1.589 2.343 -26.087 1.00 82.19 89 THR A O 1
ATOM 700 N N . GLY A 1 90 ? -2.501 3.490 -24.388 1.00 78.94 90 GLY A N 1
ATOM 701 C CA . GLY A 1 90 ? -3.720 2.682 -24.303 1.00 78.94 90 GLY A CA 1
ATOM 702 C C . GLY A 1 90 ? -3.582 1.402 -23.473 1.00 78.94 90 GLY A C 1
ATOM 703 O O . GLY A 1 90 ? -4.561 0.672 -23.340 1.00 78.94 90 GLY A O 1
ATOM 704 N N . LEU A 1 91 ? -2.411 1.136 -22.882 1.00 85.75 91 LEU A N 1
ATOM 705 C CA . LEU A 1 91 ? -2.249 0.035 -21.940 1.00 85.75 91 LEU A CA 1
ATOM 706 C C . LEU A 1 91 ? -2.977 0.351 -20.628 1.00 85.75 91 LEU A C 1
ATOM 708 O O . LEU A 1 91 ? -2.793 1.415 -20.035 1.00 85.75 91 LEU A O 1
ATOM 712 N N . TRP A 1 92 ? -3.793 -0.592 -20.163 1.00 89.56 92 TRP A N 1
ATOM 713 C CA . TRP A 1 92 ? -4.405 -0.506 -18.844 1.00 89.56 92 TRP A CA 1
ATOM 714 C C . TRP A 1 92 ? -3.381 -0.882 -17.770 1.00 89.56 92 TRP A C 1
ATOM 716 O O . TRP A 1 92 ? -2.805 -1.969 -17.818 1.00 89.56 92 TRP A O 1
ATOM 726 N N . LEU A 1 93 ? -3.171 0.014 -16.807 1.00 91.31 93 LEU A N 1
ATOM 727 C CA . LEU A 1 93 ? -2.265 -0.182 -15.680 1.00 91.31 93 LEU A CA 1
ATOM 728 C C . LEU A 1 93 ? -3.027 -0.003 -14.371 1.00 91.31 93 LEU A C 1
ATOM 730 O O . LEU A 1 93 ? -3.721 0.997 -14.169 1.00 91.31 93 LEU A O 1
ATOM 734 N N . ASP A 1 94 ? -2.855 -0.958 -13.469 1.00 94.06 94 ASP A N 1
ATOM 735 C CA . ASP A 1 94 ? -3.404 -0.921 -12.117 1.00 94.06 94 ASP A CA 1
ATOM 736 C C . ASP A 1 94 ? -2.917 0.306 -11.332 1.00 94.06 94 ASP A C 1
ATOM 738 O O . ASP A 1 94 ? -3.731 0.975 -10.698 1.00 94.06 94 ASP A O 1
ATOM 742 N N . ILE A 1 95 ? -1.636 0.671 -11.451 1.00 93.88 95 ILE A N 1
ATOM 743 C CA . ILE A 1 95 ? -1.061 1.873 -10.829 1.00 93.88 95 ILE A CA 1
ATOM 744 C C . ILE A 1 95 ? -1.725 3.164 -11.328 1.00 93.88 95 ILE A C 1
ATOM 746 O O . ILE A 1 95 ? -1.982 4.074 -10.540 1.00 93.88 95 ILE A O 1
ATOM 750 N N . ASP A 1 96 ? -2.107 3.228 -12.607 1.00 94.38 96 ASP A N 1
ATOM 751 C CA . ASP A 1 96 ? -2.771 4.404 -13.177 1.00 94.38 96 ASP A CA 1
ATOM 752 C C . ASP A 1 96 ? -4.217 4.520 -12.711 1.00 94.38 96 ASP A C 1
ATOM 754 O O . ASP A 1 96 ? -4.731 5.623 -12.508 1.00 94.38 96 ASP A O 1
ATOM 758 N N . GLU A 1 97 ? -4.902 3.385 -12.594 1.00 96.75 97 GLU A N 1
ATOM 759 C CA . GLU A 1 97 ? -6.245 3.318 -12.026 1.00 96.75 97 GLU A CA 1
ATOM 760 C C . GLU A 1 97 ? -6.239 3.644 -10.534 1.00 96.75 97 GLU A C 1
ATOM 762 O O . GLU A 1 97 ? -7.120 4.364 -10.063 1.00 96.75 97 GLU A O 1
ATOM 767 N N . PHE A 1 98 ? -5.233 3.165 -9.802 1.00 98.00 98 PHE A N 1
ATOM 768 C CA . PHE A 1 98 ? -5.034 3.449 -8.386 1.00 98.00 98 PHE A CA 1
ATOM 769 C C . PHE A 1 98 ? -4.846 4.952 -8.168 1.00 98.00 98 PHE A C 1
ATOM 771 O O . PHE A 1 98 ? -5.576 5.579 -7.397 1.00 98.00 98 PHE A O 1
ATOM 778 N N . ASP A 1 99 ? -3.935 5.556 -8.926 1.00 96.94 99 ASP A N 1
ATOM 779 C CA . ASP A 1 99 ? -3.649 6.983 -8.867 1.00 96.94 99 ASP A CA 1
ATOM 780 C C . ASP A 1 99 ? -4.842 7.850 -9.270 1.00 96.94 99 ASP A C 1
ATOM 782 O O . ASP A 1 99 ? -5.115 8.870 -8.629 1.00 96.94 99 ASP A O 1
ATOM 786 N N . ARG A 1 100 ? -5.576 7.455 -10.319 1.00 97.88 100 ARG A N 1
ATOM 787 C CA . ARG A 1 100 ? -6.816 8.136 -10.719 1.00 97.88 100 ARG A CA 1
ATOM 788 C C . ARG A 1 100 ? -7.879 8.045 -9.635 1.00 97.88 100 ARG A C 1
ATOM 790 O O . ARG A 1 100 ? -8.505 9.060 -9.338 1.00 97.88 100 ARG A O 1
ATOM 797 N N . ALA A 1 101 ? -8.060 6.874 -9.029 1.00 98.50 101 ALA A N 1
ATOM 798 C CA . ALA A 1 101 ? -9.022 6.679 -7.954 1.00 98.50 101 ALA A CA 1
ATOM 799 C C . ALA A 1 101 ? -8.684 7.544 -6.730 1.00 98.50 101 ALA A C 1
ATOM 801 O O . ALA A 1 101 ? -9.579 8.179 -6.181 1.00 98.50 101 ALA A O 1
ATOM 802 N N . LEU A 1 102 ? -7.409 7.660 -6.347 1.00 98.38 102 LEU A N 1
ATOM 803 C CA . LEU A 1 102 ? -7.005 8.557 -5.258 1.00 98.38 102 LEU A CA 1
ATOM 804 C C . LEU A 1 102 ? -7.220 10.034 -5.590 1.00 98.38 102 LEU A C 1
ATOM 806 O O . LEU A 1 102 ? -7.750 10.771 -4.763 1.00 98.38 102 LEU A O 1
ATOM 810 N N . ARG A 1 103 ? -6.862 10.480 -6.802 1.00 98.50 103 ARG A N 1
ATOM 811 C CA . ARG A 1 103 ? -7.133 11.866 -7.226 1.00 98.50 103 ARG A CA 1
ATOM 812 C C . ARG A 1 103 ? -8.627 12.185 -7.199 1.00 98.50 103 ARG A C 1
ATOM 814 O O . ARG A 1 103 ? -9.010 13.242 -6.706 1.00 98.50 103 ARG A O 1
ATOM 821 N N . ALA A 1 104 ? -9.463 11.269 -7.688 1.00 98.56 104 ALA A N 1
ATOM 822 C CA . ALA A 1 104 ? -10.914 11.413 -7.637 1.00 98.56 104 ALA A CA 1
ATOM 823 C C . ALA A 1 104 ? -11.437 11.439 -6.191 1.00 98.56 104 ALA A C 1
ATOM 825 O O . ALA A 1 104 ? -12.298 12.255 -5.874 1.00 98.56 104 ALA A O 1
ATOM 826 N N . ALA A 1 105 ? -10.874 10.614 -5.301 1.00 98.44 105 ALA A N 1
ATOM 827 C CA . ALA A 1 105 ? -11.231 10.611 -3.886 1.00 98.44 105 ALA A CA 1
ATOM 828 C C . ALA A 1 105 ? -10.954 11.970 -3.228 1.00 98.44 105 ALA A C 1
ATOM 830 O O . ALA A 1 105 ? -11.860 12.554 -2.639 1.00 98.44 105 ALA A O 1
ATOM 831 N N . HIS A 1 106 ? -9.751 12.520 -3.410 1.00 97.81 106 HIS A N 1
ATOM 832 C CA . HIS A 1 106 ? -9.393 13.837 -2.876 1.00 97.81 106 HIS A CA 1
ATOM 833 C C . HIS A 1 106 ? -10.252 14.965 -3.460 1.00 97.81 106 HIS A C 1
ATOM 835 O O . HIS A 1 106 ? -10.694 15.850 -2.729 1.00 97.81 106 HIS A O 1
ATOM 841 N N . ALA A 1 107 ? -10.542 14.926 -4.764 1.00 98.38 107 ALA A N 1
ATOM 842 C CA . ALA A 1 107 ? -11.424 15.903 -5.399 1.00 98.38 107 ALA A CA 1
ATOM 843 C C . ALA A 1 107 ? -12.870 15.814 -4.877 1.00 98.38 107 ALA A C 1
ATOM 845 O O . ALA A 1 107 ? -13.556 16.829 -4.762 1.00 98.38 107 ALA A O 1
ATOM 846 N N . ALA A 1 108 ? -13.357 14.617 -4.548 1.00 98.25 108 ALA A N 1
ATOM 847 C CA . ALA A 1 108 ? -14.658 14.438 -3.917 1.00 98.25 108 ALA A CA 1
ATOM 848 C C . ALA A 1 108 ? -14.665 14.939 -2.461 1.00 98.25 108 ALA A C 1
ATOM 850 O O . ALA A 1 108 ? -15.616 15.610 -2.064 1.00 98.25 108 ALA A O 1
ATOM 851 N N . GLU A 1 109 ? -13.599 14.699 -1.688 1.00 96.12 109 GLU A N 1
ATOM 852 C CA . GLU A 1 109 ? -13.465 15.231 -0.322 1.00 96.12 109 GLU A CA 1
ATOM 853 C C . GLU A 1 109 ? -13.447 16.758 -0.292 1.00 96.12 109 GLU A C 1
ATOM 855 O O . GLU A 1 109 ? -14.186 17.352 0.490 1.00 96.12 109 GLU A O 1
ATOM 860 N N . ALA A 1 110 ? -12.682 17.394 -1.185 1.00 97.12 110 ALA A N 1
ATOM 861 C CA . ALA A 1 110 ? -12.604 18.852 -1.284 1.00 97.12 110 ALA A CA 1
ATOM 862 C C . ALA A 1 110 ? -13.968 19.512 -1.567 1.00 97.12 110 ALA A C 1
ATOM 864 O O . ALA A 1 110 ? -14.189 20.664 -1.206 1.00 97.12 110 ALA A O 1
ATOM 865 N N . ARG A 1 111 ? -14.897 18.776 -2.189 1.00 97.50 111 ARG A N 1
ATOM 866 C CA . ARG A 1 111 ? -16.265 19.226 -2.488 1.00 97.50 111 ARG A CA 1
ATOM 867 C C . ARG A 1 111 ? -17.296 18.778 -1.443 1.00 97.50 111 ARG A C 1
ATOM 869 O O . ARG A 1 111 ? -18.485 19.002 -1.637 1.00 97.50 111 ARG A O 1
ATOM 876 N N . GLY A 1 112 ? -16.877 18.094 -0.375 1.00 96.25 112 GLY A N 1
ATOM 877 C CA . GLY A 1 112 ? -17.774 17.546 0.649 1.00 96.25 112 GLY A CA 1
ATOM 878 C C . GLY A 1 112 ? -18.580 16.312 0.212 1.00 96.25 112 GLY A C 1
ATOM 879 O O . GLY A 1 112 ? -19.463 15.860 0.941 1.00 96.25 112 GLY A O 1
ATOM 880 N N . ALA A 1 113 ? -18.282 15.720 -0.948 1.00 97.31 113 ALA A N 1
ATOM 881 C CA . ALA A 1 113 ? -18.985 14.558 -1.489 1.00 97.31 113 ALA A CA 1
ATOM 882 C C . ALA A 1 113 ? -18.490 13.249 -0.840 1.00 97.31 113 ALA A C 1
ATOM 884 O O . ALA A 1 113 ? -17.833 12.415 -1.468 1.00 97.31 113 ALA A O 1
ATOM 885 N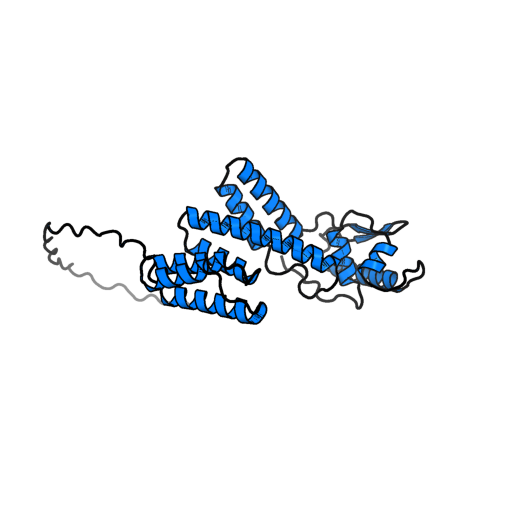 N . ARG A 1 114 ? -18.802 13.054 0.449 1.00 95.69 114 ARG A N 1
ATOM 886 C CA . ARG A 1 114 ? -18.248 11.961 1.274 1.00 95.69 114 ARG A CA 1
ATOM 887 C C . ARG A 1 114 ? -18.474 10.557 0.701 1.00 95.69 114 ARG A C 1
ATOM 889 O O . ARG A 1 114 ? -17.563 9.727 0.730 1.00 95.69 114 ARG A O 1
ATOM 896 N N . ALA A 1 115 ? -19.668 10.281 0.177 1.00 96.00 115 ALA A N 1
ATOM 897 C CA . ALA A 1 115 ? -19.999 8.975 -0.398 1.00 96.00 115 ALA A CA 1
ATOM 898 C C . ALA A 1 115 ? -19.177 8.679 -1.668 1.00 96.00 115 ALA A C 1
ATOM 900 O O . ALA A 1 115 ? -18.667 7.569 -1.834 1.00 96.00 115 ALA A O 1
ATOM 901 N N . GLU A 1 116 ? -18.994 9.686 -2.526 1.00 98.12 116 GLU A N 1
ATOM 902 C CA . GLU A 1 116 ? -18.177 9.592 -3.740 1.00 98.12 116 GLU A CA 1
ATOM 903 C C . GLU A 1 116 ? -16.696 9.387 -3.392 1.00 98.12 116 GLU A C 1
ATOM 905 O O . GLU A 1 116 ? -16.053 8.482 -3.932 1.00 98.12 116 GLU A O 1
ATOM 910 N N . ALA A 1 117 ? -16.178 10.147 -2.420 1.00 98.25 117 ALA A N 1
ATOM 911 C CA . ALA A 1 117 ? -14.818 9.983 -1.912 1.00 98.25 117 ALA A CA 1
ATOM 912 C C . ALA A 1 117 ? -14.570 8.558 -1.405 1.00 98.25 117 A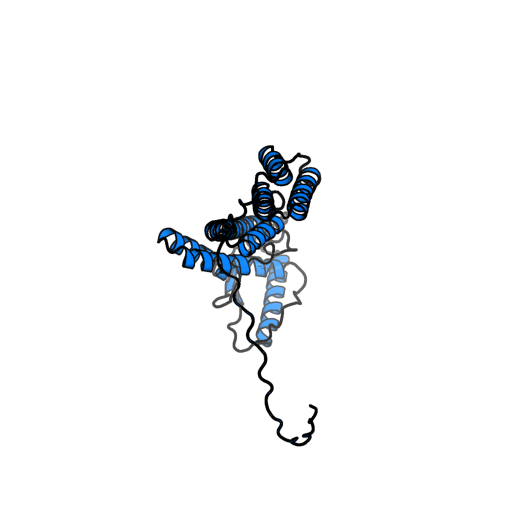LA A C 1
ATOM 914 O O . ALA A 1 117 ? -13.602 7.906 -1.795 1.00 98.25 117 ALA A O 1
ATOM 915 N N . THR A 1 118 ? -15.490 8.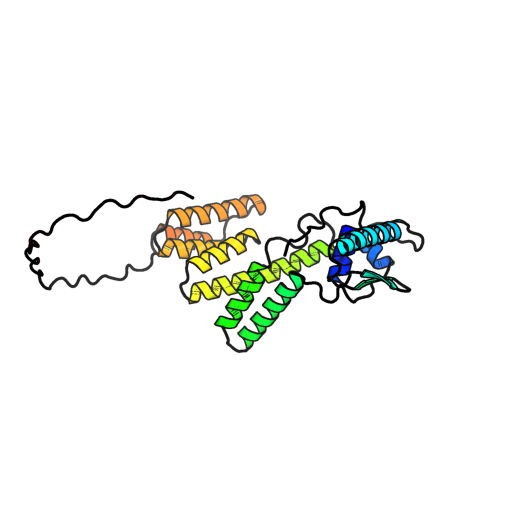035 -0.593 1.00 97.94 118 THR A N 1
ATOM 916 C CA . THR A 1 118 ? -15.414 6.675 -0.045 1.00 97.94 118 THR A CA 1
ATOM 917 C C . THR A 1 118 ? -15.426 5.619 -1.151 1.00 97.94 118 THR A C 1
ATOM 919 O O . THR A 1 118 ? -14.641 4.670 -1.111 1.00 97.94 118 THR A O 1
ATOM 922 N N . ALA A 1 119 ? -16.270 5.776 -2.176 1.00 98.19 119 ALA A N 1
ATOM 923 C CA . ALA A 1 119 ? -16.287 4.869 -3.323 1.00 98.19 119 ALA A CA 1
ATOM 924 C C . ALA A 1 119 ? -14.945 4.870 -4.079 1.00 98.19 119 ALA A C 1
ATOM 926 O O . ALA A 1 119 ? -14.434 3.804 -4.439 1.00 98.19 119 ALA A O 1
ATOM 927 N N . CYS A 1 120 ? -14.342 6.046 -4.256 1.00 98.56 120 CYS A N 1
ATOM 928 C CA . CYS A 1 120 ? -13.043 6.199 -4.902 1.00 98.56 120 CYS A CA 1
ATOM 929 C C . CYS A 1 120 ? -11.903 5.591 -4.067 1.00 98.56 120 CYS A C 1
ATOM 931 O O . CYS A 1 120 ? -11.111 4.811 -4.600 1.00 98.56 120 CYS A O 1
ATOM 933 N N . TYR A 1 121 ? -11.868 5.829 -2.751 1.00 98.50 121 TYR A N 1
ATOM 934 C CA . TYR A 1 121 ? -10.909 5.167 -1.859 1.00 98.50 121 TYR A CA 1
ATOM 935 C C . TYR A 1 121 ? -11.061 3.648 -1.873 1.00 98.50 121 TYR A C 1
ATOM 937 O O . TYR A 1 121 ? -10.062 2.931 -1.901 1.00 98.50 121 TYR A O 1
ATOM 945 N N . ARG A 1 122 ? -12.295 3.132 -1.924 1.00 98.00 122 ARG A N 1
ATOM 946 C CA . ARG A 1 122 ? -12.552 1.689 -2.014 1.00 98.00 122 ARG A CA 1
ATOM 947 C C . ARG A 1 122 ? -12.015 1.100 -3.316 1.00 98.00 122 ARG A C 1
ATOM 949 O O . ARG A 1 122 ? -11.453 0.006 -3.295 1.00 98.00 122 ARG A O 1
ATOM 956 N N . ARG A 1 123 ? -12.145 1.818 -4.437 1.00 97.94 123 ARG A N 1
ATOM 957 C CA . ARG A 1 123 ? -11.549 1.423 -5.724 1.00 97.94 123 ARG A CA 1
ATOM 958 C C . ARG A 1 123 ? -10.024 1.387 -5.643 1.00 97.94 123 ARG A C 1
ATOM 960 O O . ARG A 1 123 ? -9.449 0.366 -6.002 1.00 97.94 123 ARG A O 1
ATOM 967 N N . ALA A 1 124 ? -9.392 2.442 -5.125 1.00 98.06 124 ALA A N 1
ATOM 968 C CA . ALA A 1 124 ? -7.940 2.479 -4.934 1.00 98.06 124 ALA A CA 1
ATOM 969 C C . ALA A 1 124 ? -7.473 1.317 -4.043 1.00 98.06 124 ALA A C 1
ATOM 971 O O . ALA A 1 124 ? -6.612 0.532 -4.428 1.00 98.06 124 ALA A O 1
ATOM 972 N N . ALA A 1 125 ? -8.121 1.123 -2.893 1.00 96.94 125 ALA A N 1
ATOM 973 C CA . ALA A 1 125 ? -7.787 0.039 -1.983 1.00 96.94 125 ALA A CA 1
ATOM 974 C C . ALA A 1 125 ? -7.932 -1.341 -2.645 1.00 96.94 125 ALA A C 1
ATOM 976 O O . ALA A 1 125 ? -7.124 -2.213 -2.371 1.00 96.94 125 ALA A O 1
ATOM 977 N N . ARG A 1 126 ? -8.924 -1.585 -3.512 1.00 96.62 126 ARG A N 1
ATOM 978 C CA . ARG A 1 126 ? -9.071 -2.882 -4.210 1.00 96.62 126 ARG A CA 1
ATOM 979 C C . ARG A 1 126 ? -7.949 -3.180 -5.205 1.00 96.62 126 ARG A C 1
ATOM 981 O O . ARG A 1 126 ? -7.664 -4.349 -5.427 1.00 96.62 126 ARG A O 1
ATOM 988 N N . LEU A 1 127 ? -7.344 -2.150 -5.793 1.00 96.81 127 LEU A N 1
ATOM 989 C CA . LEU A 1 127 ? -6.235 -2.299 -6.740 1.00 96.81 127 LEU A CA 1
ATOM 990 C C . LEU A 1 127 ? -4.910 -2.606 -6.030 1.00 96.81 127 LEU A C 1
ATOM 992 O O . LEU A 1 127 ? -4.046 -3.250 -6.609 1.00 96.81 127 LEU A O 1
ATOM 996 N N . TYR A 1 128 ? -4.762 -2.198 -4.767 1.00 96.06 128 TYR A N 1
ATOM 997 C CA . TYR A 1 128 ? -3.591 -2.539 -3.963 1.00 96.06 128 TYR A CA 1
ATOM 998 C C . TYR A 1 128 ? -3.741 -3.939 -3.348 1.00 96.06 128 TYR A C 1
ATOM 1000 O O . TYR A 1 128 ? -4.344 -4.108 -2.282 1.00 96.06 128 TYR A O 1
ATOM 1008 N N . THR A 1 129 ? -3.207 -4.951 -4.034 1.00 92.50 129 THR A N 1
ATOM 1009 C CA . THR A 1 129 ? -3.262 -6.365 -3.612 1.00 92.50 129 THR A CA 1
ATOM 1010 C C . THR A 1 129 ? -1.965 -6.872 -2.979 1.00 92.50 129 THR A C 1
ATOM 1012 O O . THR A 1 129 ? -1.894 -8.031 -2.582 1.00 92.50 129 THR A O 1
ATOM 1015 N N . GLY A 1 130 ? -0.936 -6.032 -2.895 1.00 91.88 130 GLY A N 1
ATOM 1016 C CA . GLY A 1 130 ? 0.378 -6.376 -2.366 1.00 91.88 130 GLY A CA 1
ATOM 1017 C C . GLY A 1 130 ? 1.390 -5.281 -2.676 1.00 91.88 130 GLY A C 1
ATOM 1018 O O . GLY A 1 130 ? 1.050 -4.269 -3.291 1.00 91.88 130 GLY A O 1
ATOM 1019 N N . ASP A 1 131 ? 2.628 -5.484 -2.242 1.00 91.75 131 ASP A N 1
ATOM 1020 C CA . ASP A 1 131 ? 3.689 -4.509 -2.469 1.00 91.75 131 ASP 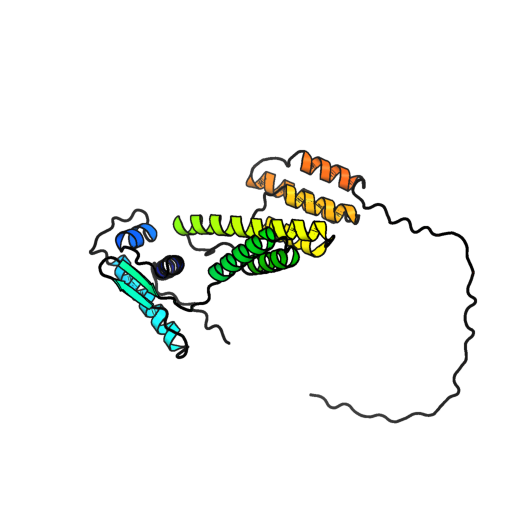A CA 1
ATOM 1021 C C . ASP A 1 131 ? 4.023 -4.358 -3.958 1.00 91.75 131 ASP A C 1
ATOM 1023 O O . ASP A 1 131 ? 4.004 -5.319 -4.735 1.00 91.75 131 ASP A O 1
ATOM 1027 N N . PHE A 1 132 ? 4.351 -3.122 -4.346 1.00 92.69 132 PHE A N 1
ATOM 1028 C CA . PHE A 1 132 ? 4.765 -2.791 -5.706 1.00 92.69 132 PHE A CA 1
ATOM 1029 C C . PHE A 1 132 ? 5.937 -3.679 -6.138 1.00 92.69 132 PHE A C 1
ATOM 1031 O O . PHE A 1 132 ? 6.956 -3.757 -5.442 1.00 92.69 132 PHE A O 1
ATOM 1038 N N . LEU A 1 133 ? 5.754 -4.347 -7.285 1.00 91.31 133 LEU A N 1
ATOM 1039 C CA . LEU A 1 133 ? 6.700 -5.303 -7.863 1.00 91.31 133 LEU A CA 1
ATOM 1040 C C . LEU A 1 133 ? 7.292 -6.247 -6.803 1.00 91.31 133 LEU A C 1
ATOM 1042 O O . LEU A 1 133 ? 8.508 -6.337 -6.636 1.00 91.31 133 LEU A O 1
ATOM 1046 N N . ALA A 1 134 ? 6.422 -6.924 -6.047 1.00 88.00 134 ALA A N 1
ATOM 1047 C CA . ALA A 1 134 ? 6.841 -7.920 -5.067 1.00 88.00 134 ALA A CA 1
ATOM 1048 C C . ALA A 1 134 ? 7.784 -8.962 -5.704 1.00 88.00 134 ALA A C 1
ATOM 1050 O O . ALA A 1 134 ? 7.461 -9.562 -6.732 1.00 88.00 134 ALA A O 1
ATOM 1051 N N . GLY A 1 135 ? 8.952 -9.163 -5.085 1.00 86.69 135 GLY A N 1
ATOM 1052 C CA . GLY A 1 135 ? 10.006 -10.060 -5.573 1.00 86.69 135 GLY A CA 1
ATOM 1053 C C . GLY A 1 135 ? 11.013 -9.428 -6.541 1.00 86.69 135 GLY A C 1
ATOM 1054 O O . GLY A 1 135 ? 11.904 -10.132 -7.005 1.00 86.69 135 GLY A O 1
ATOM 1055 N N . GLU A 1 136 ? 10.885 -8.136 -6.856 1.00 88.38 136 GLU A N 1
ATOM 1056 C CA . GLU A 1 136 ? 11.938 -7.363 -7.523 1.00 88.38 136 GLU A CA 1
ATOM 1057 C C . GLU A 1 136 ? 12.712 -6.523 -6.504 1.00 88.38 136 GLU A C 1
ATOM 1059 O O . GLU A 1 136 ? 12.122 -5.944 -5.584 1.00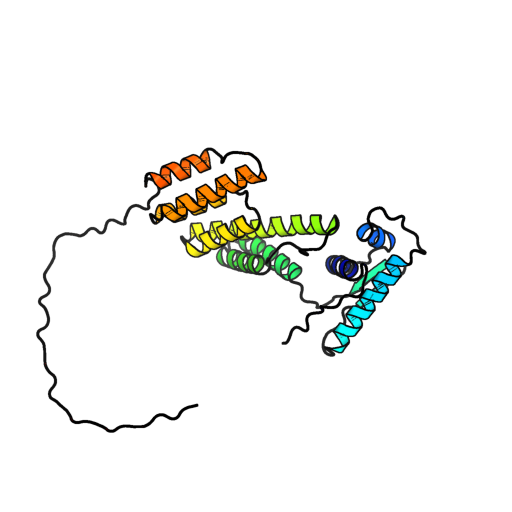 88.38 136 GLU A O 1
ATOM 1064 N N . ASP A 1 137 ? 14.017 -6.407 -6.733 1.00 87.00 137 ASP A N 1
ATOM 1065 C CA . ASP A 1 137 ? 14.936 -5.618 -5.914 1.00 87.00 137 ASP A CA 1
ATOM 1066 C C . ASP A 1 137 ? 15.521 -4.446 -6.713 1.00 87.00 137 ASP A C 1
ATOM 1068 O O . ASP A 1 137 ? 15.726 -4.536 -7.932 1.00 87.00 137 ASP A O 1
ATOM 1072 N N . GLY A 1 138 ? 15.838 -3.365 -6.001 1.00 88.50 138 GLY A N 1
ATOM 1073 C CA . GLY A 1 138 ? 16.548 -2.196 -6.511 1.00 88.50 138 GLY A CA 1
ATOM 1074 C C . GLY A 1 138 ? 16.002 -0.899 -5.925 1.00 88.50 138 GLY A C 1
ATOM 1075 O O . GLY A 1 138 ? 14.799 -0.782 -5.704 1.00 88.50 138 GLY A O 1
ATOM 1076 N N . ASP A 1 139 ? 16.870 0.098 -5.756 1.00 91.50 139 ASP A N 1
ATOM 1077 C CA . ASP A 1 139 ? 16.534 1.366 -5.091 1.00 91.50 139 ASP A CA 1
ATOM 1078 C C . ASP A 1 139 ? 15.284 2.034 -5.689 1.00 91.50 139 ASP A C 1
ATOM 1080 O O . ASP A 1 139 ? 14.382 2.460 -4.973 1.00 91.50 139 ASP A O 1
ATOM 1084 N N . TRP A 1 140 ? 15.164 2.035 -7.023 1.00 92.31 140 TRP A N 1
ATOM 1085 C CA . TRP A 1 140 ? 13.993 2.588 -7.710 1.00 92.31 140 TRP A CA 1
ATOM 1086 C C . TRP A 1 140 ? 12.701 1.805 -7.425 1.00 92.31 140 TRP A C 1
ATOM 1088 O O . TRP A 1 140 ? 11.617 2.384 -7.469 1.00 92.31 140 TRP A O 1
ATOM 1098 N N . VAL A 1 141 ? 12.785 0.496 -7.165 1.00 93.88 141 VAL A N 1
ATOM 1099 C CA . VAL A 1 141 ? 11.632 -0.329 -6.778 1.00 93.88 141 VAL A CA 1
ATOM 1100 C C . VAL A 1 141 ? 11.232 0.009 -5.351 1.00 93.88 141 VAL A C 1
ATOM 1102 O O . VAL A 1 141 ? 10.046 0.213 -5.099 1.00 93.88 141 VAL A O 1
ATOM 1105 N N . ASP A 1 142 ? 12.199 0.110 -4.440 1.00 94.31 142 ASP A N 1
ATOM 1106 C CA . ASP A 1 142 ? 11.951 0.395 -3.025 1.00 94.31 142 ASP A CA 1
ATOM 1107 C C . ASP A 1 142 ? 11.349 1.786 -2.812 1.00 94.31 142 ASP A C 1
ATOM 1109 O O . ASP A 1 142 ? 10.386 1.930 -2.054 1.00 94.31 142 ASP A O 1
ATOM 1113 N N . GLU A 1 143 ? 11.816 2.792 -3.556 1.00 94.25 143 GLU A N 1
ATOM 1114 C CA . GLU A 1 143 ? 11.211 4.127 -3.582 1.00 94.25 143 GLU A CA 1
ATOM 1115 C C . GLU A 1 143 ? 9.728 4.073 -3.984 1.00 94.25 143 GLU A C 1
ATOM 1117 O O . GLU A 1 143 ? 8.862 4.633 -3.304 1.00 94.25 143 GLU A O 1
ATOM 1122 N N . GLN A 1 144 ? 9.403 3.364 -5.072 1.00 95.31 144 GLN A N 1
ATOM 1123 C CA . GLN A 1 144 ? 8.017 3.227 -5.533 1.00 95.31 144 GLN A CA 1
ATOM 1124 C C . GLN A 1 144 ? 7.174 2.386 -4.574 1.00 95.31 144 GLN A C 1
ATOM 1126 O O . GLN A 1 144 ? 6.007 2.697 -4.329 1.00 95.31 144 GLN A O 1
ATOM 1131 N N . ARG A 1 145 ? 7.758 1.343 -3.986 1.00 95.75 145 ARG A N 1
ATOM 1132 C CA . ARG A 1 145 ? 7.108 0.494 -2.990 1.00 95.75 145 ARG A CA 1
ATOM 1133 C C . ARG A 1 145 ? 6.715 1.307 -1.765 1.00 95.75 145 ARG A C 1
ATOM 1135 O O . ARG A 1 145 ? 5.546 1.277 -1.382 1.00 95.75 145 ARG A O 1
ATOM 1142 N N . ALA A 1 146 ? 7.630 2.100 -1.213 1.00 95.94 146 ALA A N 1
ATOM 1143 C CA . ALA A 1 146 ? 7.338 3.009 -0.107 1.00 95.94 146 ALA A CA 1
ATOM 1144 C C . ALA A 1 146 ? 6.255 4.040 -0.478 1.00 95.94 146 ALA A C 1
ATOM 1146 O O . ALA A 1 146 ? 5.331 4.293 0.308 1.00 95.94 146 ALA A O 1
ATOM 1147 N N . TYR A 1 147 ? 6.322 4.586 -1.696 1.00 96.19 147 TYR A N 1
ATOM 1148 C CA . TYR A 1 147 ? 5.350 5.548 -2.211 1.00 96.19 147 TYR A CA 1
ATOM 1149 C C . TYR A 1 147 ? 3.924 4.976 -2.262 1.00 96.19 147 TYR A C 1
ATOM 1151 O O . TYR A 1 147 ? 3.006 5.528 -1.645 1.00 96.19 147 TYR A O 1
ATOM 1159 N N . TYR A 1 148 ? 3.719 3.847 -2.947 1.00 97.06 148 TYR A N 1
ATOM 1160 C CA . TYR A 1 148 ? 2.386 3.252 -3.092 1.00 97.06 148 TYR A CA 1
ATOM 1161 C C . TYR A 1 148 ? 1.858 2.674 -1.779 1.00 97.06 148 TYR A C 1
ATOM 1163 O O . TYR A 1 148 ? 0.668 2.817 -1.492 1.00 97.06 148 TYR A O 1
ATOM 1171 N N . ARG A 1 149 ? 2.735 2.114 -0.937 1.00 97.31 149 ARG A N 1
ATOM 1172 C CA . ARG A 1 149 ? 2.390 1.641 0.409 1.00 97.31 149 ARG A CA 1
ATOM 1173 C C . ARG A 1 149 ? 1.787 2.754 1.263 1.00 97.31 149 ARG A C 1
ATOM 1175 O O . ARG A 1 149 ? 0.707 2.583 1.828 1.00 97.31 149 ARG A O 1
ATOM 1182 N N . THR A 1 150 ? 2.435 3.918 1.300 1.00 97.44 150 THR A N 1
ATOM 1183 C CA . THR A 1 150 ? 1.952 5.090 2.050 1.00 97.44 150 THR A CA 1
ATOM 1184 C C . THR A 1 150 ? 0.567 5.530 1.573 1.00 97.44 150 THR A C 1
ATOM 1186 O O . THR A 1 150 ? -0.337 5.776 2.373 1.00 97.44 150 THR A O 1
ATOM 1189 N N . ARG A 1 151 ? 0.357 5.574 0.255 1.00 98.06 151 ARG A N 1
ATOM 1190 C CA . ARG A 1 151 ? -0.923 5.996 -0.331 1.00 98.06 151 ARG A CA 1
ATOM 1191 C C . ARG A 1 151 ? -2.037 4.964 -0.127 1.00 98.06 151 ARG A C 1
ATOM 1193 O O . ARG A 1 151 ? -3.186 5.345 0.098 1.00 98.06 151 ARG A O 1
ATOM 1200 N N . ALA A 1 152 ? -1.712 3.673 -0.146 1.00 98.19 152 ALA A N 1
ATOM 1201 C CA . ALA A 1 152 ? -2.659 2.604 0.158 1.00 98.19 152 ALA A CA 1
ATOM 1202 C C . ALA A 1 152 ? -3.101 2.639 1.630 1.00 98.19 152 ALA A C 1
ATOM 1204 O O . ALA A 1 152 ? -4.299 2.560 1.915 1.00 98.19 152 ALA A O 1
ATOM 1205 N N . LEU A 1 153 ? -2.158 2.839 2.559 1.00 98.25 153 LEU A N 1
ATOM 1206 C CA . LEU A 1 153 ? -2.448 3.035 3.985 1.00 98.25 153 LEU A CA 1
ATOM 1207 C C . LEU A 1 153 ? -3.354 4.245 4.219 1.00 98.25 153 LEU A C 1
ATOM 1209 O O . LEU A 1 153 ? -4.300 4.163 5.007 1.00 98.25 153 LEU A O 1
ATOM 1213 N N . HIS A 1 154 ? -3.111 5.347 3.507 1.00 98.06 154 HIS A N 1
ATOM 1214 C CA . HIS A 1 154 ? -3.970 6.523 3.570 1.00 98.06 154 HIS A CA 1
ATOM 1215 C C . HIS A 1 154 ? -5.408 6.203 3.131 1.00 98.06 154 HIS A C 1
ATOM 1217 O O . HIS A 1 154 ? -6.348 6.451 3.886 1.00 98.06 154 HIS A O 1
ATOM 1223 N N . ALA A 1 155 ? -5.590 5.563 1.970 1.00 98.44 155 ALA A N 1
ATOM 1224 C CA . ALA A 1 155 ? -6.915 5.174 1.482 1.00 98.44 155 ALA A CA 1
ATOM 1225 C C . ALA A 1 155 ? -7.671 4.281 2.478 1.00 98.44 155 ALA A C 1
ATOM 1227 O O . ALA A 1 155 ? -8.842 4.519 2.774 1.00 98.44 155 ALA A O 1
ATOM 1228 N N . LEU A 1 156 ? -6.996 3.269 3.031 1.00 98.56 156 LEU A N 1
ATOM 1229 C CA . LEU A 1 156 ? -7.577 2.376 4.034 1.00 98.56 156 LEU A CA 1
ATOM 1230 C C . LEU A 1 156 ? -7.904 3.106 5.341 1.00 98.56 156 LEU A C 1
ATOM 1232 O O . LEU A 1 156 ? -8.916 2.806 5.973 1.00 98.56 156 LEU A O 1
ATOM 1236 N N . THR A 1 157 ? -7.093 4.088 5.735 1.00 98.31 157 THR A N 1
ATOM 1237 C CA . THR A 1 157 ? -7.355 4.925 6.913 1.00 98.31 157 THR A CA 1
ATOM 1238 C C . THR A 1 157 ? -8.610 5.773 6.719 1.00 98.31 157 THR A C 1
ATOM 1240 O O . THR A 1 157 ? -9.449 5.824 7.620 1.00 98.31 157 THR A O 1
ATOM 1243 N N . CYS A 1 158 ? -8.797 6.361 5.533 1.00 98.19 158 CYS A N 1
ATOM 1244 C CA . CYS A 1 158 ? -10.012 7.098 5.184 1.00 98.19 158 CYS A CA 1
ATOM 1245 C C . CYS A 1 158 ? -11.257 6.196 5.188 1.00 98.19 158 CYS A C 1
ATOM 1247 O O . CYS A 1 158 ? -12.296 6.600 5.718 1.00 98.19 158 CYS A O 1
ATOM 1249 N N . LEU A 1 159 ? -11.147 4.965 4.667 1.00 98.44 159 LEU A N 1
ATOM 1250 C CA . LEU A 1 159 ? -12.221 3.962 4.706 1.00 98.44 159 LEU A CA 1
ATOM 1251 C C . LEU A 1 159 ? -12.557 3.529 6.137 1.00 98.44 159 LEU A C 1
ATOM 1253 O O . LEU A 1 159 ? -13.730 3.475 6.498 1.00 98.44 159 LEU A O 1
ATOM 1257 N N . ARG A 1 160 ? -11.541 3.275 6.972 1.00 98.44 160 ARG A N 1
ATOM 1258 C CA . ARG A 1 160 ? -11.718 2.968 8.399 1.00 98.44 160 ARG A CA 1
ATOM 1259 C C . ARG A 1 160 ? -12.473 4.095 9.102 1.00 98.44 160 ARG A C 1
ATOM 1261 O O . ARG A 1 160 ? -13.442 3.823 9.803 1.00 98.44 160 ARG A O 1
ATOM 1268 N N . ALA A 1 161 ? -12.050 5.344 8.910 1.00 97.69 161 ALA A N 1
ATOM 1269 C CA . ALA A 1 161 ? -12.701 6.504 9.515 1.00 97.69 161 ALA A CA 1
ATOM 1270 C C . ALA A 1 161 ? -14.165 6.638 9.063 1.00 97.69 161 ALA A C 1
ATOM 1272 O O . ALA A 1 161 ? -15.044 6.857 9.892 1.00 97.69 161 ALA A O 1
ATOM 1273 N N . ASP A 1 162 ? -14.442 6.442 7.769 1.00 97.44 162 ASP A N 1
ATOM 1274 C CA . ASP A 1 162 ? -15.806 6.457 7.231 1.00 97.44 162 ASP A CA 1
ATOM 1275 C C . ASP A 1 162 ? -16.704 5.383 7.850 1.00 97.44 162 ASP A C 1
ATOM 1277 O O . ASP A 1 162 ? -17.810 5.666 8.309 1.00 97.44 162 ASP A O 1
ATOM 1281 N N . ALA A 1 163 ? -16.208 4.147 7.891 1.00 97.75 163 ALA A N 1
ATOM 1282 C CA . ALA A 1 163 ? -16.942 3.012 8.424 1.00 97.75 163 ALA A CA 1
ATOM 1283 C C . ALA A 1 163 ? -17.243 3.190 9.918 1.00 97.75 163 ALA A C 1
ATOM 1285 O O . ALA A 1 163 ? -18.359 2.921 10.362 1.00 97.75 163 ALA A O 1
ATOM 1286 N N . LEU A 1 164 ? -16.287 3.724 10.688 1.00 97.25 164 LEU A N 1
ATOM 1287 C CA . LEU A 1 164 ? -16.495 4.062 12.097 1.00 97.25 164 LEU A CA 1
ATOM 1288 C C . LEU A 1 164 ? -17.585 5.125 12.287 1.00 97.25 164 LEU A C 1
ATOM 1290 O O . LEU A 1 164 ? -18.413 4.969 13.184 1.00 97.25 164 LEU A O 1
ATOM 1294 N N . LEU A 1 165 ? -17.618 6.165 11.446 1.00 95.88 165 LEU A N 1
ATOM 1295 C CA . LEU A 1 165 ? -18.651 7.208 11.494 1.00 95.88 165 LEU A CA 1
ATOM 1296 C C . LEU A 1 165 ? -20.044 6.662 11.160 1.00 95.88 165 LEU A C 1
ATOM 1298 O O . LEU A 1 165 ? -21.020 7.037 11.805 1.00 95.88 165 LEU A O 1
ATOM 1302 N N . ARG A 1 166 ? -20.139 5.747 10.191 1.00 95.12 166 ARG A N 1
ATOM 1303 C CA . ARG A 1 166 ? -21.400 5.087 9.816 1.00 95.12 166 ARG A CA 1
ATOM 1304 C C . ARG A 1 166 ? -21.848 3.993 10.787 1.00 95.12 166 ARG A C 1
ATOM 1306 O O . ARG A 1 166 ? -22.957 3.488 10.648 1.00 95.12 166 ARG A O 1
ATOM 1313 N N . GLY A 1 167 ? -20.997 3.591 11.732 1.00 95.38 167 GLY A N 1
ATOM 1314 C CA . GLY A 1 167 ? -21.246 2.422 12.578 1.00 95.38 167 GLY A CA 1
ATOM 1315 C C . GLY A 1 167 ? -21.151 1.087 11.827 1.00 95.38 167 GLY A C 1
ATOM 1316 O O . GLY A 1 167 ? -21.611 0.064 12.333 1.00 95.38 167 GLY A O 1
ATOM 1317 N N . ASP A 1 168 ? -20.544 1.070 10.639 1.00 96.31 168 ASP A N 1
ATOM 1318 C CA . ASP A 1 168 ? -20.326 -0.146 9.859 1.00 96.31 168 ASP A CA 1
ATOM 1319 C C . ASP A 1 168 ? -19.127 -0.917 10.415 1.00 96.31 168 ASP A C 1
ATOM 1321 O O . ASP A 1 168 ? -17.967 -0.738 10.036 1.00 96.31 168 ASP A O 1
ATOM 1325 N N . HIS A 1 169 ? -19.421 -1.772 11.388 1.00 95.25 169 HIS A N 1
ATOM 1326 C CA . HIS A 1 169 ? -18.410 -2.556 12.078 1.00 95.25 169 HIS A CA 1
ATOM 1327 C C . HIS A 1 169 ? -17.660 -3.522 11.159 1.00 95.25 169 HIS A C 1
ATOM 1329 O O . HIS A 1 169 ? -16.474 -3.755 11.390 1.00 95.25 169 HIS A O 1
ATOM 1335 N N . ALA A 1 170 ? -18.331 -4.097 10.158 1.00 96.31 170 ALA A N 1
ATOM 1336 C CA . ALA A 1 170 ? -17.711 -5.070 9.266 1.00 96.31 170 ALA A CA 1
ATOM 1337 C C . ALA A 1 170 ? -16.654 -4.385 8.394 1.00 96.31 170 ALA A C 1
ATOM 1339 O O . ALA A 1 170 ? -15.491 -4.788 8.410 1.00 96.31 170 ALA A O 1
ATOM 1340 N N . GLU A 1 171 ? -17.023 -3.281 7.739 1.00 96.88 171 GLU A N 1
ATOM 1341 C CA . GLU A 1 171 ? -16.092 -2.537 6.888 1.00 96.88 171 GLU A CA 1
ATOM 1342 C C . GLU A 1 171 ? -14.936 -1.924 7.697 1.00 96.88 171 GLU A C 1
ATOM 1344 O O . GLU A 1 171 ? -13.790 -1.931 7.242 1.00 96.88 171 GLU A O 1
ATOM 1349 N N . ALA A 1 172 ? -15.191 -1.464 8.928 1.00 98.19 172 ALA A N 1
ATOM 1350 C CA . ALA A 1 172 ? -14.139 -0.947 9.803 1.00 98.19 172 ALA A CA 1
ATOM 1351 C C . ALA A 1 172 ? -13.119 -2.032 10.196 1.00 98.19 172 ALA A C 1
ATOM 1353 O O . ALA A 1 172 ? -11.914 -1.777 10.177 1.00 98.19 172 ALA A O 1
ATOM 1354 N N . VAL A 1 173 ? -13.578 -3.243 10.538 1.00 98.06 173 VAL A N 1
ATOM 1355 C CA . VAL A 1 173 ? -12.692 -4.375 10.865 1.00 98.06 173 VAL A CA 1
ATOM 1356 C C . VAL A 1 173 ? -11.865 -4.789 9.650 1.00 98.06 173 VAL A C 1
ATOM 1358 O O . VAL A 1 173 ? -10.661 -5.011 9.793 1.00 98.06 173 VAL A O 1
ATOM 1361 N N . ASP A 1 174 ? -12.474 -4.857 8.467 1.00 97.88 174 ASP A N 1
ATOM 1362 C CA . ASP A 1 174 ? -11.773 -5.230 7.237 1.00 97.88 174 ASP A CA 1
ATOM 1363 C C . ASP A 1 174 ? -10.715 -4.191 6.851 1.00 97.88 174 ASP A C 1
ATOM 1365 O O . ASP A 1 174 ? -9.576 -4.554 6.553 1.00 97.88 174 ASP A O 1
ATOM 1369 N N . ALA A 1 175 ? -11.032 -2.896 6.945 1.00 98.25 175 ALA A N 1
ATOM 1370 C CA . ALA A 1 175 ? -10.051 -1.834 6.732 1.00 98.25 175 ALA A CA 1
ATOM 1371 C C . ALA A 1 175 ? -8.881 -1.937 7.727 1.00 98.25 175 ALA A C 1
ATOM 1373 O O . ALA A 1 175 ? -7.722 -1.889 7.317 1.00 98.25 175 ALA A O 1
ATOM 1374 N N . CYS A 1 176 ? -9.163 -2.150 9.017 1.00 98.62 176 CYS A N 1
ATOM 1375 C CA . CYS A 1 176 ? -8.132 -2.339 10.040 1.00 98.62 176 CYS A CA 1
ATOM 1376 C C . CYS A 1 176 ? -7.227 -3.547 9.753 1.00 98.62 176 CYS A C 1
ATOM 1378 O O . CYS A 1 176 ? -6.010 -3.445 9.879 1.00 98.62 176 CYS A O 1
ATOM 1380 N N . ARG A 1 177 ? -7.797 -4.689 9.354 1.00 98.12 177 ARG A N 1
ATOM 1381 C CA . ARG A 1 177 ? -7.024 -5.894 9.011 1.00 98.12 177 ARG A CA 1
ATOM 1382 C C . ARG A 1 177 ? -6.058 -5.633 7.867 1.00 98.12 177 ARG A C 1
ATOM 1384 O O . ARG A 1 177 ? -4.875 -5.916 8.008 1.00 98.12 177 ARG A O 1
ATOM 1391 N N . ARG A 1 178 ? -6.549 -5.019 6.791 1.00 97.88 178 ARG A N 1
ATOM 1392 C CA . ARG A 1 178 ? -5.733 -4.678 5.622 1.00 97.88 178 ARG A CA 1
ATOM 1393 C C . ARG A 1 178 ? -4.634 -3.672 5.953 1.00 97.88 178 ARG A C 1
ATOM 1395 O O . ARG A 1 178 ? -3.527 -3.794 5.445 1.00 97.88 178 ARG A O 1
ATOM 1402 N N . ILE A 1 179 ? -4.900 -2.712 6.843 1.00 98.50 179 ILE A N 1
ATOM 1403 C CA . ILE A 1 179 ? -3.846 -1.821 7.348 1.00 98.50 179 ILE A CA 1
ATOM 1404 C C . ILE A 1 179 ? -2.762 -2.631 8.068 1.00 98.50 179 ILE A C 1
ATOM 1406 O O . ILE A 1 179 ? -1.593 -2.416 7.789 1.00 98.50 179 ILE A O 1
ATOM 1410 N N . LEU A 1 180 ? -3.126 -3.588 8.929 1.00 97.94 180 LEU A N 1
ATOM 1411 C CA . LEU A 1 180 ? -2.173 -4.417 9.686 1.00 97.94 180 LEU A CA 1
ATOM 1412 C C . LEU A 1 180 ? -1.454 -5.499 8.865 1.00 97.94 180 LEU A C 1
ATOM 1414 O O . LEU A 1 180 ? -0.486 -6.090 9.359 1.00 97.94 180 LEU A O 1
ATOM 1418 N N . GLU A 1 181 ? -1.950 -5.810 7.669 1.00 96.25 181 GLU A N 1
ATOM 1419 C CA . GLU A 1 181 ? -1.247 -6.614 6.663 1.00 96.25 181 GLU A CA 1
ATOM 1420 C C . GLU A 1 181 ? -0.136 -5.798 6.006 1.00 96.25 181 GLU A C 1
ATOM 1422 O O . GLU A 1 181 ? 0.962 -6.310 5.812 1.00 96.25 181 GLU A O 1
ATOM 1427 N N . ILE A 1 182 ? -0.412 -4.524 5.713 1.00 96.38 182 ILE A N 1
ATOM 1428 C CA . ILE A 1 182 ? 0.573 -3.612 5.143 1.00 96.38 182 ILE A CA 1
ATOM 1429 C C . ILE A 1 182 ? 1.563 -3.196 6.228 1.00 96.38 182 ILE A C 1
ATOM 1431 O O . ILE A 1 182 ? 2.737 -3.528 6.127 1.00 96.38 182 ILE A O 1
ATOM 1435 N N . ASP A 1 183 ? 1.105 -2.507 7.272 1.00 96.31 183 ASP A N 1
ATOM 1436 C CA . ASP A 1 183 ? 1.903 -1.993 8.385 1.00 96.31 183 ASP A CA 1
ATOM 1437 C C . ASP A 1 183 ? 1.497 -2.646 9.724 1.00 96.31 183 ASP A C 1
ATOM 1439 O O . ASP A 1 183 ? 0.548 -2.214 10.392 1.00 96.31 183 ASP A O 1
ATOM 1443 N N . PRO A 1 184 ? 2.224 -3.699 10.144 1.00 96.69 184 PRO A N 1
ATOM 1444 C CA . PRO A 1 184 ? 1.918 -4.463 11.346 1.00 96.69 184 PRO A CA 1
ATOM 1445 C C . PRO A 1 184 ? 2.077 -3.709 12.669 1.00 96.69 184 PRO A C 1
ATOM 1447 O O . PRO A 1 184 ? 1.639 -4.248 13.693 1.00 96.69 184 PRO A O 1
ATOM 1450 N N . TYR A 1 185 ? 2.708 -2.531 12.670 1.00 96.69 185 TYR A N 1
ATOM 1451 C CA . TYR A 1 185 ? 3.142 -1.818 13.879 1.00 96.69 185 TYR A CA 1
ATOM 1452 C C . TYR A 1 185 ? 2.218 -0.655 14.274 1.00 96.69 185 TYR A C 1
ATOM 1454 O O . TYR A 1 185 ? 2.466 0.033 15.260 1.00 96.69 185 TYR A O 1
ATOM 1462 N N . GLN A 1 186 ? 1.114 -0.464 13.548 1.00 96.94 186 GLN A N 1
ATOM 1463 C CA . GLN A 1 186 ? 0.120 0.583 13.804 1.00 96.94 186 GLN A CA 1
ATOM 1464 C C . GLN A 1 186 ? -0.730 0.277 15.050 1.00 96.94 186 GLN A C 1
ATOM 1466 O O . GLN A 1 186 ? -1.826 -0.287 14.957 1.00 96.94 186 GLN A O 1
ATOM 1471 N N . GLU A 1 187 ? -0.247 0.660 16.236 1.00 97.62 187 GLU A N 1
ATOM 1472 C CA . GLU A 1 187 ? -0.937 0.421 17.515 1.00 97.62 187 GLU A CA 1
ATOM 1473 C C . GLU A 1 187 ? -2.383 0.940 17.533 1.00 97.62 187 GLU A C 1
ATOM 1475 O O . GLU A 1 187 ? -3.283 0.235 17.995 1.00 97.62 187 GLU A O 1
ATOM 1480 N N . GLU A 1 188 ? -2.642 2.121 16.967 1.00 97.94 188 GLU A N 1
ATOM 1481 C 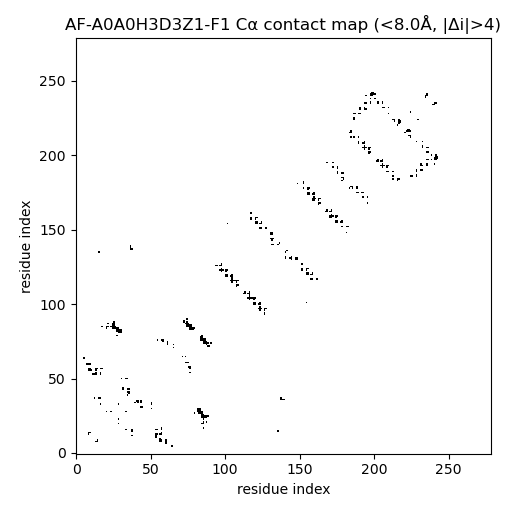CA . GLU A 1 188 ? -3.983 2.725 16.896 1.00 97.94 188 GLU A CA 1
ATOM 1482 C C . GLU A 1 188 ? -5.014 1.841 16.172 1.00 97.94 188 GLU A C 1
ATOM 1484 O O . GLU A 1 188 ? -6.217 1.865 16.463 1.00 97.94 188 GLU A O 1
ATOM 1489 N N . VAL A 1 189 ? -4.557 1.014 15.233 1.00 98.56 189 VAL A N 1
ATOM 1490 C CA . VAL A 1 189 ? -5.418 0.106 14.472 1.00 98.56 189 VAL A CA 1
ATOM 1491 C C . VAL A 1 189 ? -5.801 -1.103 15.326 1.00 98.56 189 VAL A C 1
ATOM 1493 O O . VAL A 1 189 ? -6.974 -1.484 15.355 1.00 98.56 189 VAL A O 1
ATOM 1496 N N . TYR A 1 190 ? -4.868 -1.645 16.120 1.00 98.56 190 TYR A N 1
ATOM 1497 C CA . TYR A 1 190 ? -5.197 -2.652 17.138 1.00 98.56 190 TYR A CA 1
ATOM 1498 C C . TYR A 1 190 ? -6.136 -2.091 18.201 1.00 98.56 190 TYR A C 1
ATOM 1500 O O . TYR A 1 190 ? -7.086 -2.764 18.598 1.00 98.56 190 TYR A O 1
ATOM 1508 N N . GLN A 1 191 ? -5.898 -0.858 18.649 1.00 98.44 191 GLN A N 1
ATOM 1509 C CA . GLN A 1 191 ? -6.769 -0.165 19.595 1.00 98.44 191 GLN A CA 1
ATOM 1510 C C . GLN A 1 191 ? -8.197 -0.052 19.050 1.00 98.44 191 GLN A C 1
ATOM 1512 O O . GLN A 1 191 ? -9.148 -0.408 19.746 1.00 98.44 191 GLN A O 1
ATOM 1517 N N . THR A 1 192 ? -8.348 0.346 17.782 1.00 98.38 192 THR A N 1
ATOM 1518 C CA . THR A 1 192 ? -9.646 0.396 17.093 1.00 98.38 192 THR A CA 1
ATOM 1519 C C . THR A 1 192 ? -10.329 -0.974 17.102 1.00 98.38 192 THR A C 1
ATOM 1521 O O . THR A 1 192 ? -11.481 -1.083 17.517 1.00 98.38 192 THR A O 1
ATOM 1524 N N . LEU A 1 193 ? -9.618 -2.036 16.710 1.00 98.50 193 LEU A N 1
ATOM 1525 C CA . LEU A 1 193 ? -10.145 -3.406 16.703 1.00 98.50 193 LEU A CA 1
ATOM 1526 C C . LEU A 1 193 ? -10.578 -3.869 18.101 1.00 98.50 193 LEU A C 1
ATOM 1528 O O . LEU A 1 193 ? -11.667 -4.425 18.257 1.00 98.50 193 LEU A O 1
ATOM 1532 N N . MET A 1 194 ? -9.770 -3.600 19.130 1.00 98.50 194 MET A N 1
ATOM 1533 C CA . MET A 1 194 ? -10.123 -3.909 20.517 1.00 98.50 194 MET A CA 1
ATOM 1534 C C . MET A 1 194 ? -11.400 -3.184 20.944 1.00 98.50 194 MET A C 1
ATOM 1536 O O . MET A 1 194 ? -12.286 -3.816 21.509 1.00 98.50 194 MET A O 1
ATOM 1540 N N . VAL A 1 195 ? -11.536 -1.889 20.645 1.00 98.00 195 VAL A N 1
ATOM 1541 C CA . VAL A 1 195 ? -12.740 -1.111 20.980 1.00 98.00 195 VAL A CA 1
ATOM 1542 C C . VAL A 1 195 ? -13.974 -1.651 20.253 1.00 98.00 195 VAL A C 1
ATOM 1544 O O . VAL A 1 195 ? -15.021 -1.823 20.881 1.00 98.00 195 VAL A O 1
ATOM 1547 N N . LEU A 1 196 ? -13.861 -1.954 18.956 1.00 97.19 196 LEU A N 1
ATOM 1548 C CA . LEU A 1 196 ? -14.960 -2.494 18.149 1.00 97.19 196 LEU A CA 1
ATOM 1549 C C . LEU A 1 196 ? -15.491 -3.821 18.709 1.00 97.19 196 LEU A C 1
ATOM 1551 O O . LEU A 1 196 ? -16.701 -3.981 18.874 1.00 97.19 196 LEU A O 1
ATOM 1555 N N . HIS A 1 197 ? -14.597 -4.747 19.059 1.00 97.62 197 HIS A N 1
ATOM 1556 C CA . HIS A 1 197 ? -14.972 -6.032 19.652 1.00 97.62 197 HIS A CA 1
ATOM 1557 C C . HIS A 1 197 ? -15.462 -5.893 21.104 1.00 97.62 197 HIS A C 1
ATOM 1559 O O . HIS A 1 197 ? -16.431 -6.545 21.497 1.00 97.62 197 HIS A O 1
ATOM 1565 N N . ALA A 1 198 ? -14.854 -5.008 21.902 1.00 97.19 198 ALA A N 1
ATOM 1566 C CA . ALA A 1 198 ? -15.254 -4.781 23.291 1.00 97.19 198 ALA A CA 1
ATOM 1567 C C . ALA A 1 198 ? -16.686 -4.240 23.402 1.00 97.19 198 ALA A C 1
ATOM 1569 O O . ALA A 1 198 ? -17.453 -4.709 24.244 1.00 97.19 198 ALA A O 1
ATOM 1570 N N . ARG A 1 199 ? -17.085 -3.326 22.505 1.00 95.38 199 ARG A N 1
ATOM 1571 C CA . ARG A 1 199 ? -18.459 -2.796 22.444 1.00 95.38 199 ARG A CA 1
ATOM 1572 C C . ARG A 1 199 ? -19.513 -3.888 22.265 1.00 95.38 199 ARG A C 1
ATOM 1574 O O . ARG A 1 199 ? -20.613 -3.748 22.790 1.00 95.38 199 ARG A O 1
ATOM 1581 N N . ARG A 1 200 ? -19.155 -4.981 21.587 1.00 93.88 200 ARG A N 1
ATOM 1582 C CA . ARG A 1 200 ? -20.007 -6.153 21.324 1.00 93.88 200 ARG A CA 1
ATOM 1583 C C . ARG A 1 200 ? -19.894 -7.250 22.389 1.00 93.88 200 ARG A C 1
ATOM 1585 O O . ARG A 1 200 ? -20.565 -8.269 22.282 1.00 93.88 200 ARG A O 1
ATOM 1592 N N . GLY A 1 201 ? -19.058 -7.065 23.413 1.00 94.38 201 GLY A N 1
ATOM 1593 C CA . GLY A 1 201 ? -18.801 -8.078 24.443 1.00 94.38 201 GLY A CA 1
ATOM 1594 C C . GLY A 1 201 ? -17.885 -9.224 23.990 1.00 94.38 201 GLY A C 1
ATOM 1595 O O . GLY A 1 201 ? -17.777 -10.236 24.677 1.00 94.38 201 GLY A O 1
ATOM 1596 N N . GLU A 1 202 ? -17.189 -9.085 22.860 1.00 96.44 202 GLU A N 1
ATOM 1597 C CA . GLU A 1 202 ? -16.365 -10.142 22.259 1.00 96.44 202 GLU A CA 1
ATOM 1598 C C . GLU A 1 202 ? -14.951 -10.174 22.870 1.00 96.44 202 GLU A C 1
ATOM 1600 O O . GLU A 1 202 ? -13.939 -9.943 22.203 1.00 96.44 202 GLU A O 1
ATOM 1605 N N . LEU A 1 203 ? -14.859 -10.465 24.172 1.00 96.75 203 LEU A N 1
ATOM 1606 C CA . LEU A 1 203 ? -13.602 -10.400 24.934 1.00 96.75 203 LEU A CA 1
ATOM 1607 C C . LEU A 1 203 ? -12.498 -11.330 24.405 1.00 96.75 203 LEU A C 1
ATOM 1609 O O . LEU A 1 203 ? -11.313 -11.007 24.517 1.00 96.75 203 LEU A O 1
ATOM 1613 N N . GLY A 1 204 ? -12.865 -12.467 23.805 1.00 97.69 204 GLY A N 1
ATOM 1614 C CA . GLY A 1 204 ? -11.907 -13.364 23.149 1.00 97.69 204 GLY A CA 1
ATOM 1615 C C . GLY A 1 204 ? -11.142 -12.667 22.018 1.00 97.69 204 GLY A C 1
ATOM 1616 O O . GLY A 1 204 ? -9.914 -12.758 21.952 1.00 97.69 204 GLY A O 1
ATOM 1617 N N . GLN A 1 205 ? -11.848 -11.880 21.199 1.00 97.69 205 GLN A N 1
ATOM 1618 C CA . GLN A 1 205 ? -11.249 -11.118 20.102 1.00 97.69 205 GLN A CA 1
ATOM 1619 C C . GLN A 1 205 ? -10.384 -9.971 20.617 1.00 97.69 205 GLN A C 1
ATOM 1621 O O . GLN A 1 205 ? -9.271 -9.786 20.129 1.00 97.69 205 GLN A O 1
ATOM 1626 N N . VAL A 1 206 ? -10.834 -9.257 21.654 1.00 98.38 206 VAL A N 1
ATOM 1627 C CA . VAL A 1 206 ? -10.029 -8.220 22.325 1.00 98.38 206 VAL A CA 1
ATOM 1628 C C . VAL A 1 206 ? -8.676 -8.783 22.774 1.00 98.38 206 VAL A C 1
ATOM 1630 O O . VAL A 1 206 ? -7.628 -8.214 22.467 1.00 98.38 206 VAL A O 1
ATOM 1633 N N . ARG A 1 207 ? -8.683 -9.935 23.459 1.00 98.50 207 ARG A N 1
ATOM 1634 C CA . ARG A 1 207 ? -7.458 -10.607 23.926 1.00 98.50 207 ARG A CA 1
ATOM 1635 C C . ARG A 1 207 ? -6.565 -11.066 22.776 1.00 98.50 207 ARG A C 1
ATOM 1637 O O . ARG A 1 207 ? -5.345 -10.955 22.890 1.00 98.50 207 ARG A O 1
ATOM 1644 N N . SER A 1 208 ? -7.154 -11.568 21.690 1.00 98.25 208 SER A N 1
ATOM 1645 C CA . SER A 1 208 ? -6.421 -11.986 20.491 1.00 98.25 208 SER A CA 1
ATOM 1646 C C . SER A 1 208 ? -5.663 -10.815 19.856 1.00 98.25 208 SER A C 1
ATOM 1648 O O . SER A 1 208 ? -4.443 -10.889 19.692 1.00 98.25 208 SER A O 1
ATOM 1650 N N . TRP A 1 209 ? -6.351 -9.696 19.599 1.00 98.25 209 TRP A N 1
ATOM 1651 C CA . TRP A 1 209 ? -5.749 -8.501 18.999 1.00 98.25 209 TRP A CA 1
ATOM 1652 C C . TRP A 1 209 ? -4.662 -7.884 19.878 1.00 98.25 209 TRP A C 1
ATOM 1654 O O . TRP A 1 209 ? -3.580 -7.584 19.375 1.00 98.25 209 TRP A O 1
ATOM 1664 N N . HIS A 1 210 ? -4.901 -7.770 21.189 1.00 98.44 210 HIS A N 1
ATOM 1665 C CA . HIS A 1 210 ? -3.882 -7.302 22.132 1.00 98.44 210 HIS A CA 1
ATOM 1666 C C . HIS A 1 210 ? -2.634 -8.194 22.102 1.00 98.44 210 HIS A C 1
ATOM 1668 O O . HIS A 1 210 ? -1.518 -7.704 21.949 1.00 98.44 210 HIS A O 1
ATOM 1674 N N . ARG A 1 211 ? -2.810 -9.521 22.187 1.00 98.25 211 ARG A N 1
ATOM 1675 C CA . ARG A 1 211 ? -1.692 -10.475 22.147 1.00 98.25 211 ARG A CA 1
ATOM 1676 C C . ARG A 1 211 ? -0.910 -10.377 20.839 1.00 98.25 211 ARG A C 1
ATOM 1678 O O . ARG A 1 211 ? 0.312 -10.501 20.862 1.00 98.25 211 ARG A O 1
ATOM 1685 N N . MET A 1 212 ? -1.592 -10.187 19.710 1.00 98.00 212 MET A N 1
ATOM 1686 C CA . MET A 1 212 ? -0.921 -10.029 18.423 1.00 98.00 212 MET A CA 1
ATOM 1687 C C . MET A 1 212 ? -0.094 -8.742 18.365 1.00 98.00 212 MET A C 1
ATOM 1689 O O . MET A 1 212 ? 1.063 -8.815 17.960 1.00 98.00 212 MET A O 1
ATOM 1693 N N . CYS A 1 213 ? -0.645 -7.617 18.830 1.00 98.12 213 CYS A N 1
ATOM 1694 C CA . CYS A 1 213 ? 0.072 -6.344 18.937 1.00 98.12 213 CYS A CA 1
ATOM 1695 C C . CYS A 1 213 ? 1.361 -6.498 19.760 1.00 98.12 213 CYS A C 1
ATOM 1697 O O . CYS A 1 213 ? 2.454 -6.269 19.247 1.00 98.12 213 CYS A O 1
ATOM 1699 N N . VAL A 1 214 ? 1.243 -7.010 20.994 1.00 98.06 214 VAL A N 1
ATOM 1700 C CA . VAL A 1 214 ? 2.390 -7.226 21.896 1.00 98.06 214 VAL A CA 1
ATOM 1701 C C . VAL A 1 214 ? 3.447 -8.116 21.253 1.00 98.06 214 VAL A C 1
ATOM 1703 O O . VAL A 1 214 ? 4.630 -7.795 21.289 1.00 98.06 214 VAL A O 1
ATOM 1706 N N . ARG A 1 215 ? 3.030 -9.230 20.639 1.00 97.69 215 ARG 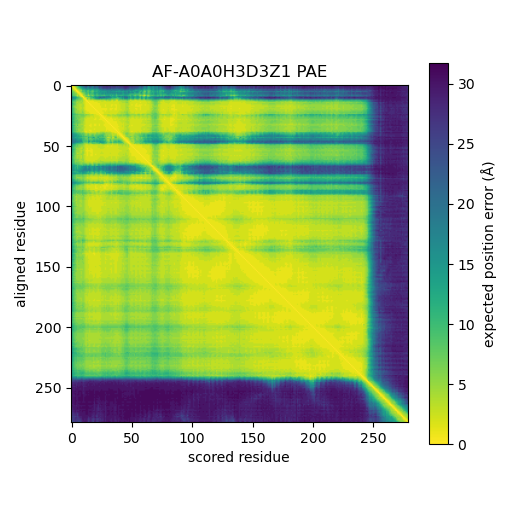A N 1
ATOM 1707 C CA . ARG A 1 215 ? 3.960 -10.170 20.007 1.00 97.69 215 ARG A CA 1
ATOM 1708 C C . ARG A 1 215 ? 4.758 -9.510 18.884 1.00 97.69 215 ARG A C 1
ATOM 1710 O O . ARG A 1 215 ? 5.956 -9.746 18.807 1.00 97.69 215 ARG A O 1
ATOM 1717 N N . ARG A 1 216 ? 4.106 -8.735 18.010 1.00 96.94 216 ARG A N 1
ATOM 1718 C CA . ARG A 1 216 ? 4.768 -8.101 16.860 1.00 96.94 216 ARG A CA 1
ATOM 1719 C C . ARG A 1 216 ? 5.728 -6.997 17.302 1.00 96.94 216 ARG A C 1
ATOM 1721 O O . ARG A 1 216 ? 6.883 -7.026 16.900 1.00 96.94 216 ARG A O 1
ATOM 1728 N N . LEU A 1 217 ? 5.294 -6.104 18.194 1.00 97.44 217 LEU A N 1
ATOM 1729 C CA . LEU A 1 217 ? 6.155 -5.041 18.733 1.00 97.44 217 LEU A CA 1
ATOM 1730 C C . LEU A 1 217 ? 7.376 -5.607 19.469 1.00 97.44 217 LEU A C 1
ATOM 1732 O O . LEU A 1 217 ? 8.497 -5.163 19.239 1.00 97.44 217 LEU A O 1
ATOM 1736 N N . GLN A 1 218 ? 7.180 -6.639 20.293 1.00 96.94 218 GLN A N 1
ATOM 1737 C CA . GLN A 1 218 ? 8.285 -7.249 21.027 1.00 96.94 218 GLN A CA 1
ATOM 1738 C C . GLN A 1 218 ? 9.256 -7.990 20.103 1.00 96.94 218 GLN A C 1
ATOM 1740 O O . GLN A 1 218 ? 10.464 -7.875 20.276 1.00 96.94 218 GLN A O 1
ATOM 1745 N N . ARG A 1 219 ? 8.746 -8.773 19.144 1.00 96.81 219 ARG A N 1
ATOM 1746 C CA . ARG A 1 219 ? 9.584 -9.589 18.255 1.00 96.81 219 ARG A CA 1
ATOM 1747 C C . ARG A 1 219 ? 10.395 -8.732 17.286 1.00 96.81 219 ARG A C 1
ATOM 1749 O O . ARG A 1 219 ? 11.565 -9.022 17.081 1.00 96.81 219 ARG A O 1
ATOM 1756 N N . ASP A 1 220 ? 9.762 -7.724 16.690 1.00 96.31 220 ASP A N 1
ATOM 1757 C CA . ASP A 1 220 ? 10.331 -7.015 15.540 1.00 96.31 220 ASP A CA 1
ATOM 1758 C C . ASP A 1 220 ? 11.008 -5.697 15.938 1.00 96.31 220 ASP A C 1
ATOM 1760 O O . ASP A 1 220 ? 11.961 -5.279 15.288 1.00 96.31 220 ASP A O 1
ATOM 1764 N N . LEU A 1 221 ? 10.539 -5.050 17.013 1.00 95.94 221 LEU A N 1
ATOM 1765 C CA . LEU A 1 221 ? 11.031 -3.741 17.461 1.00 95.94 221 LEU A CA 1
ATOM 1766 C C . LEU A 1 221 ? 11.635 -3.770 18.874 1.00 95.94 221 LEU A C 1
ATOM 1768 O O . LEU A 1 221 ? 12.215 -2.779 19.304 1.00 95.94 221 LEU A O 1
ATOM 1772 N N . ASN A 1 222 ? 11.508 -4.886 19.603 1.00 97.00 222 ASN A N 1
ATOM 1773 C CA . ASN A 1 222 ? 11.952 -5.035 20.993 1.00 97.00 222 ASN A CA 1
ATOM 1774 C C . ASN A 1 222 ? 11.405 -3.947 21.941 1.00 97.00 222 ASN A C 1
ATOM 1776 O O . ASN A 1 222 ? 12.071 -3.543 22.895 1.00 97.00 222 ASN A O 1
ATOM 1780 N N . VAL A 1 223 ? 10.178 -3.480 21.684 1.00 96.81 223 VAL A N 1
ATOM 1781 C CA . VAL A 1 223 ? 9.482 -2.488 22.517 1.00 96.81 223 VAL A CA 1
ATOM 1782 C C . VAL A 1 223 ? 8.157 -3.040 23.047 1.00 96.81 223 VAL A C 1
ATOM 1784 O O . VAL A 1 223 ? 7.487 -3.821 22.364 1.00 96.81 223 VAL A O 1
ATOM 1787 N N . PRO A 1 224 ? 7.734 -2.632 24.256 1.00 95.12 224 PRO A N 1
ATOM 1788 C CA . PRO A 1 224 ? 6.409 -2.965 24.759 1.00 95.12 224 PRO A CA 1
ATOM 1789 C C . PRO A 1 224 ? 5.329 -2.079 24.102 1.00 95.12 224 PRO A C 1
ATOM 1791 O O . PRO A 1 224 ? 5.649 -0.999 23.604 1.00 95.12 224 PRO A O 1
ATOM 1794 N N . PRO A 1 225 ? 4.036 -2.465 24.152 1.00 96.62 225 PRO A N 1
ATOM 1795 C CA . PRO A 1 225 ? 2.952 -1.616 23.653 1.00 96.62 225 PRO A CA 1
ATOM 1796 C C . PRO A 1 225 ? 2.860 -0.304 24.438 1.00 96.62 225 PRO A C 1
ATOM 1798 O O . PRO A 1 225 ? 3.132 -0.278 25.652 1.00 96.62 225 PRO A O 1
ATOM 1801 N N . ALA A 1 226 ? 2.391 0.746 23.766 1.00 97.62 226 ALA A N 1
ATOM 1802 C CA . ALA A 1 226 ? 2.120 2.044 24.361 1.00 97.62 226 ALA A CA 1
ATOM 1803 C C . ALA A 1 226 ? 1.100 1.954 25.509 1.00 97.62 226 ALA A C 1
ATOM 1805 O O . ALA A 1 226 ? 0.207 1.098 25.536 1.00 97.62 226 ALA A O 1
ATOM 1806 N N . GLU A 1 227 ? 1.185 2.895 26.451 1.00 97.38 227 GLU A N 1
ATOM 1807 C CA . GLU A 1 227 ? 0.287 2.938 27.611 1.00 97.38 227 GLU A CA 1
ATOM 1808 C C . GLU A 1 227 ? -1.185 3.084 27.196 1.00 97.38 227 GLU A C 1
ATOM 1810 O O . GLU A 1 227 ? -2.070 2.455 27.776 1.00 97.38 227 GLU A O 1
ATOM 1815 N N . THR A 1 228 ? -1.465 3.827 26.121 1.00 97.38 228 THR A N 1
ATOM 1816 C CA . THR A 1 228 ? -2.815 3.946 25.549 1.00 97.38 228 THR A CA 1
ATOM 1817 C C . THR A 1 228 ? -3.381 2.584 25.132 1.00 97.38 228 THR A C 1
ATOM 1819 O O . THR A 1 228 ? -4.534 2.273 25.445 1.00 97.38 228 THR A O 1
ATOM 1822 N N . THR A 1 229 ? -2.563 1.730 24.506 1.00 97.94 229 THR A N 1
ATOM 1823 C CA . THR A 1 229 ? -2.937 0.362 24.112 1.00 97.94 229 THR A CA 1
ATOM 1824 C C . THR A 1 229 ? -3.257 -0.495 25.337 1.00 97.94 229 THR A C 1
ATOM 1826 O O . THR A 1 229 ? -4.295 -1.164 25.368 1.00 97.94 229 THR A O 1
ATOM 1829 N N . ARG A 1 230 ? -2.419 -0.426 26.382 1.00 97.31 230 ARG A N 1
ATOM 1830 C CA . ARG A 1 230 ? -2.632 -1.160 27.644 1.00 97.31 230 ARG A CA 1
ATOM 1831 C C . ARG A 1 230 ? -3.908 -0.713 28.349 1.00 97.31 230 ARG A C 1
ATOM 1833 O O . ARG A 1 230 ? -4.717 -1.551 28.747 1.00 97.31 230 ARG A O 1
ATOM 1840 N N . ARG A 1 231 ? -4.138 0.600 28.449 1.00 97.94 231 ARG A N 1
ATOM 1841 C CA . ARG A 1 231 ? -5.357 1.170 29.043 1.00 97.94 231 ARG A CA 1
ATOM 1842 C C . ARG A 1 231 ? -6.610 0.710 28.310 1.00 97.94 231 ARG A C 1
ATOM 1844 O O . ARG A 1 231 ? -7.567 0.302 28.963 1.00 97.94 231 ARG A O 1
ATOM 1851 N N . ILE A 1 232 ? -6.618 0.743 26.976 1.00 97.94 232 ILE A N 1
ATOM 1852 C CA . ILE A 1 232 ? -7.761 0.267 26.181 1.00 97.94 232 ILE A CA 1
ATOM 1853 C C . ILE A 1 232 ? -8.030 -1.212 26.458 1.00 97.94 232 ILE A C 1
ATOM 1855 O O . ILE A 1 232 ? -9.180 -1.583 26.694 1.00 97.94 232 ILE A O 1
ATOM 1859 N N . PHE A 1 233 ? -6.986 -2.041 26.499 1.00 98.25 233 PHE A N 1
ATOM 1860 C CA . PHE A 1 233 ? -7.123 -3.458 26.817 1.00 98.25 233 PHE A CA 1
ATOM 1861 C C . PHE A 1 233 ? -7.721 -3.693 28.214 1.00 98.25 233 PHE A C 1
ATOM 1863 O O . PHE A 1 233 ? -8.685 -4.447 28.345 1.00 98.25 233 PHE A O 1
ATOM 1870 N N . ILE A 1 234 ? -7.211 -3.017 29.249 1.00 97.94 234 ILE A N 1
ATOM 1871 C CA . ILE A 1 234 ? -7.710 -3.155 30.628 1.00 97.94 234 ILE A CA 1
ATOM 1872 C C . ILE A 1 234 ? -9.185 -2.750 30.718 1.00 97.94 234 ILE A C 1
ATOM 1874 O O . ILE A 1 234 ? -9.999 -3.515 31.238 1.00 97.94 234 ILE A O 1
ATOM 1878 N N . ARG A 1 235 ? -9.551 -1.586 30.166 1.00 97.62 235 ARG A N 1
ATOM 1879 C CA . ARG A 1 235 ? -10.942 -1.101 30.154 1.00 97.62 235 ARG A CA 1
ATOM 1880 C C . ARG A 1 235 ? -11.871 -2.060 29.410 1.00 97.62 235 ARG A C 1
ATOM 1882 O O . ARG A 1 235 ? -12.979 -2.330 29.865 1.00 97.62 235 ARG A O 1
ATOM 1889 N N . ALA A 1 236 ? -11.414 -2.611 28.283 1.00 96.75 236 ALA A N 1
ATOM 1890 C CA . ALA A 1 236 ? -12.166 -3.599 27.518 1.00 96.75 236 ALA A CA 1
ATOM 1891 C C . ALA A 1 236 ? -12.425 -4.876 28.330 1.00 96.75 236 ALA A C 1
ATOM 1893 O O . ALA A 1 236 ? -13.559 -5.343 28.389 1.00 96.75 236 ALA A O 1
ATOM 1894 N N . VAL A 1 237 ? -11.396 -5.422 28.989 1.00 96.06 237 VAL A N 1
ATOM 1895 C CA . VAL A 1 237 ? -11.505 -6.649 29.797 1.00 96.06 237 VAL A CA 1
ATOM 1896 C C . VAL A 1 237 ? -12.374 -6.446 31.040 1.00 96.06 237 VAL A C 1
ATOM 1898 O O . VAL A 1 237 ? -13.076 -7.373 31.436 1.00 96.06 237 VAL A O 1
ATOM 1901 N N . ARG A 1 238 ? -12.386 -5.240 31.619 1.00 95.12 238 ARG A N 1
ATOM 1902 C CA . ARG A 1 238 ? -13.289 -4.859 32.720 1.00 95.12 238 ARG A CA 1
ATOM 1903 C C . ARG A 1 238 ? -14.740 -4.623 32.282 1.00 95.12 238 ARG A C 1
ATOM 1905 O O . ARG A 1 238 ? -15.591 -4.373 33.125 1.00 95.12 238 ARG A O 1
ATOM 1912 N N . GLY A 1 239 ? -15.033 -4.688 30.981 1.00 92.50 239 GLY A N 1
ATOM 1913 C CA . GLY A 1 239 ? -16.374 -4.454 30.437 1.00 92.50 239 GLY A CA 1
ATOM 1914 C C . GLY A 1 239 ? -16.773 -2.978 30.347 1.00 92.50 239 GLY A C 1
ATOM 1915 O O . GLY A 1 239 ? -17.879 -2.676 29.912 1.00 92.50 239 GLY A O 1
ATOM 1916 N N . GLU A 1 240 ? -15.872 -2.049 30.673 1.00 94.50 240 GLU A N 1
ATOM 1917 C CA . GLU A 1 240 ? -16.131 -0.600 30.695 1.00 94.50 240 GLU A CA 1
ATOM 1918 C C . GLU A 1 240 ? -16.343 0.000 29.294 1.00 94.50 240 GLU A C 1
ATOM 1920 O O . GLU A 1 240 ? -16.796 1.134 29.156 1.00 94.50 240 GLU A O 1
ATOM 1925 N N . LEU A 1 241 ? -15.969 -0.736 28.243 1.00 92.81 241 LEU A N 1
ATOM 1926 C CA . LEU A 1 241 ? -16.143 -0.329 26.845 1.00 92.81 241 LEU A CA 1
ATOM 1927 C C . LEU A 1 241 ? -17.357 -0.976 26.173 1.00 92.81 241 LEU A C 1
ATOM 1929 O O . LEU A 1 241 ? -17.580 -0.741 24.983 1.00 92.81 241 LEU A O 1
ATOM 1933 N N . ARG A 1 242 ? -18.112 -1.815 26.891 1.00 90.50 242 ARG A N 1
ATOM 1934 C CA . ARG A 1 242 ? -19.305 -2.459 26.343 1.00 90.50 242 ARG A CA 1
ATOM 1935 C C . ARG A 1 242 ? -20.329 -1.381 25.995 1.00 90.50 242 ARG A C 1
ATOM 1937 O O . ARG A 1 242 ? -20.516 -0.437 26.761 1.00 90.50 242 ARG A O 1
ATOM 1944 N N . ALA A 1 243 ? -20.979 -1.500 24.837 1.00 82.81 243 ALA A N 1
ATOM 1945 C CA . ALA A 1 243 ? -22.097 -0.616 24.545 1.00 82.81 243 ALA A CA 1
ATOM 1946 C C . ALA A 1 243 ? -23.160 -0.821 25.639 1.00 82.81 243 ALA A C 1
ATOM 1948 O O . ALA A 1 243 ? -23.401 -1.977 26.008 1.00 82.81 243 ALA A O 1
ATOM 1949 N N . PRO A 1 244 ? -23.764 0.252 26.187 1.00 72.81 244 PRO A N 1
ATOM 1950 C CA . PRO A 1 244 ? -24.879 0.086 27.101 1.00 72.81 244 PRO A CA 1
ATOM 1951 C C . PRO A 1 244 ? -25.911 -0.767 26.374 1.00 72.81 244 PRO A C 1
ATOM 1953 O O . PRO A 1 244 ? -26.302 -0.430 25.254 1.00 72.81 244 PRO A O 1
ATOM 1956 N N . GLU A 1 245 ? -26.287 -1.901 26.971 1.00 58.69 245 GLU A N 1
ATOM 1957 C CA . GLU A 1 245 ? -27.408 -2.685 26.471 1.00 58.69 245 GLU A CA 1
ATOM 1958 C C . GLU A 1 245 ? -28.546 -1.686 26.315 1.00 58.69 245 GLU A C 1
ATOM 1960 O O . GLU A 1 245 ? -28.898 -1.004 27.285 1.00 58.69 245 GLU A O 1
ATOM 1965 N N . ALA A 1 246 ? -29.022 -1.494 25.078 1.00 49.12 246 ALA A N 1
ATOM 1966 C CA . ALA A 1 246 ? -30.212 -0.703 24.841 1.00 49.12 246 ALA A CA 1
ATOM 1967 C C . ALA A 1 246 ? -31.226 -1.278 25.812 1.00 49.12 246 ALA A C 1
ATOM 1969 O O . ALA A 1 246 ? -31.581 -2.450 25.684 1.00 49.12 246 ALA A O 1
ATOM 1970 N N . ARG A 1 247 ? -31.560 -0.509 26.857 1.00 41.22 247 ARG A N 1
ATOM 1971 C CA . ARG A 1 247 ? -32.537 -0.914 27.851 1.00 41.22 247 ARG A CA 1
ATOM 1972 C C . ARG A 1 247 ? -33.770 -1.227 27.031 1.00 41.22 247 ARG A C 1
ATOM 1974 O O . ARG A 1 247 ? -34.486 -0.316 26.630 1.00 41.22 247 ARG A O 1
ATOM 1981 N N . THR A 1 248 ? -34.011 -2.507 26.767 1.00 43.16 248 THR A N 1
ATOM 1982 C CA . THR A 1 248 ? -35.358 -3.008 26.637 1.00 43.16 248 THR A CA 1
ATOM 1983 C C . THR A 1 248 ? -35.975 -2.610 27.957 1.00 43.16 248 THR A C 1
ATOM 1985 O O . THR A 1 248 ? -35.835 -3.302 28.964 1.00 43.16 248 THR A O 1
ATOM 1988 N N . THR A 1 249 ? -36.603 -1.439 27.968 1.00 41.66 249 THR A N 1
ATOM 1989 C CA . THR A 1 249 ? -37.798 -1.208 28.744 1.00 41.66 249 THR A CA 1
ATOM 1990 C C . THR A 1 249 ? -38.726 -2.354 28.361 1.00 41.66 249 THR A C 1
ATOM 1992 O O . THR A 1 249 ? -39.566 -2.261 27.473 1.00 41.66 249 THR A O 1
ATOM 1995 N N . ARG A 1 250 ? -38.533 -3.500 29.025 1.00 42.78 250 ARG A N 1
ATOM 1996 C CA . ARG A 1 250 ? -39.633 -4.364 29.401 1.00 42.78 250 ARG A CA 1
ATOM 1997 C C . ARG A 1 250 ? -40.473 -3.476 30.299 1.00 42.78 250 ARG A C 1
ATOM 1999 O O . ARG A 1 250 ? -40.294 -3.448 31.511 1.00 42.78 250 ARG A O 1
ATOM 2006 N N . THR A 1 251 ? -41.306 -2.666 29.659 1.00 43.97 251 THR A N 1
ATOM 2007 C CA . THR A 1 251 ? -42.515 -2.155 30.261 1.00 43.97 251 THR A CA 1
ATOM 2008 C C . THR A 1 251 ? -43.276 -3.406 30.651 1.00 43.97 251 THR A C 1
ATOM 2010 O O . THR A 1 251 ? -43.808 -4.135 29.812 1.00 43.97 251 THR A O 1
ATOM 2013 N N . ASP A 1 252 ? -43.159 -3.731 31.928 1.00 50.47 252 ASP A N 1
ATOM 2014 C CA . ASP A 1 252 ? -44.011 -4.694 32.576 1.00 50.47 252 ASP A CA 1
ATOM 2015 C C . ASP A 1 252 ? -45.446 -4.174 32.431 1.00 50.47 252 ASP A C 1
ATOM 2017 O O . ASP A 1 252 ? -45.734 -3.022 32.758 1.00 50.47 252 ASP A O 1
ATOM 2021 N N . GLY A 1 253 ? -46.318 -4.999 31.856 1.00 48.28 253 GLY A N 1
ATOM 2022 C CA . GLY A 1 253 ? -47.738 -4.694 31.699 1.00 48.28 253 GLY A CA 1
ATOM 2023 C C . GLY A 1 253 ? -48.182 -4.314 30.285 1.00 48.28 253 GLY A C 1
ATOM 2024 O O . GLY A 1 253 ? -48.270 -3.142 29.943 1.00 48.28 253 GLY A O 1
ATOM 2025 N N . ALA A 1 254 ? -48.608 -5.313 29.504 1.00 43.59 254 ALA A N 1
ATOM 2026 C CA . ALA A 1 254 ? -49.990 -5.370 29.013 1.00 43.59 254 ALA A CA 1
ATOM 2027 C C . ALA A 1 254 ? -50.252 -6.625 28.158 1.00 43.59 254 ALA A C 1
ATOM 2029 O O . ALA A 1 254 ? -49.784 -6.756 27.035 1.00 43.59 254 ALA A O 1
ATOM 2030 N N . ARG A 1 255 ? -51.146 -7.459 28.704 1.00 41.88 255 ARG A N 1
ATOM 2031 C CA . ARG A 1 255 ? -52.139 -8.306 28.020 1.00 41.88 255 ARG A CA 1
ATOM 2032 C C . ARG A 1 255 ? -51.629 -9.556 27.294 1.00 41.88 255 ARG A C 1
ATOM 2034 O O . ARG A 1 255 ? -51.177 -9.550 26.157 1.00 41.88 255 ARG A O 1
ATOM 2041 N N . ARG A 1 256 ? -51.893 -10.679 27.970 1.00 45.50 256 ARG A N 1
ATOM 2042 C CA . ARG A 1 256 ? -52.154 -11.994 27.377 1.00 45.50 256 ARG A CA 1
ATOM 2043 C C . ARG A 1 256 ? -53.091 -11.842 26.169 1.00 45.50 256 ARG A C 1
ATOM 2045 O O . ARG A 1 256 ? -54.273 -11.558 26.348 1.00 45.50 256 ARG A O 1
ATOM 2052 N N . CYS A 1 257 ? -52.578 -12.071 24.965 1.00 35.44 257 CYS A N 1
ATOM 2053 C CA . CYS A 1 257 ? -53.407 -12.468 23.830 1.00 35.44 257 CYS A CA 1
ATOM 2054 C C . CYS A 1 257 ? -53.829 -13.931 24.040 1.00 35.44 257 CYS A C 1
ATOM 2056 O O . CYS A 1 257 ? -52.959 -14.774 24.281 1.00 35.44 257 CYS A O 1
ATOM 2058 N N . PRO A 1 258 ? -55.126 -14.273 23.972 1.00 43.00 258 PRO A N 1
ATOM 2059 C CA . PRO A 1 258 ? -55.544 -15.664 23.971 1.00 43.00 258 PRO A CA 1
ATOM 2060 C C . PRO A 1 258 ? -55.213 -16.297 22.612 1.00 43.00 258 PRO A C 1
ATOM 2062 O O . PRO A 1 258 ? -55.361 -15.672 21.562 1.00 43.00 258 PRO A O 1
ATOM 2065 N N . ALA A 1 259 ? -54.744 -17.544 22.643 1.00 45.97 259 ALA A N 1
ATOM 2066 C CA . ALA A 1 259 ? -54.402 -18.323 21.457 1.00 45.97 259 ALA A CA 1
ATOM 2067 C C . ALA A 1 259 ? -55.621 -18.524 20.531 1.00 45.97 259 ALA A C 1
ATOM 2069 O O . ALA A 1 259 ? -56.718 -18.808 21.028 1.00 45.97 259 ALA A O 1
ATOM 2070 N N . PRO A 1 260 ? -55.461 -18.457 19.195 1.00 41.53 260 PRO A N 1
ATOM 2071 C CA . PRO A 1 260 ? -56.526 -18.847 18.285 1.00 41.53 260 PRO A CA 1
ATOM 2072 C C . PRO A 1 260 ? -56.711 -20.370 18.332 1.00 41.53 260 PRO A C 1
ATOM 2074 O O . PRO A 1 260 ? -55.784 -21.144 18.091 1.00 41.53 260 PRO A O 1
ATOM 2077 N N . ARG A 1 261 ? -57.934 -20.800 18.660 1.00 42.94 261 ARG A N 1
ATOM 2078 C CA . ARG A 1 261 ? -58.363 -22.199 18.574 1.00 42.94 261 ARG A CA 1
ATOM 2079 C C . ARG A 1 261 ? -58.330 -22.668 17.118 1.00 42.94 261 ARG A C 1
ATOM 2081 O O . ARG A 1 261 ? -58.752 -21.962 16.206 1.00 42.94 261 ARG A O 1
ATOM 2088 N N . SER A 1 262 ? -57.848 -23.890 16.942 1.00 47.34 262 SER A N 1
ATOM 2089 C CA . SER A 1 262 ? -57.754 -24.626 15.688 1.00 47.34 262 SER A CA 1
ATOM 2090 C C . SER A 1 262 ? -59.095 -24.729 14.949 1.00 47.34 262 SER A C 1
ATOM 2092 O O . SER A 1 262 ? -60.111 -25.136 15.513 1.00 47.34 262 SER A O 1
ATOM 2094 N N . ARG A 1 263 ? -59.083 -24.448 13.641 1.00 39.97 263 ARG A N 1
ATOM 2095 C CA . ARG A 1 263 ? -60.075 -24.969 12.691 1.00 39.97 263 ARG A CA 1
ATOM 2096 C C . ARG A 1 263 ? -59.382 -25.979 11.778 1.00 39.97 263 ARG A C 1
ATOM 2098 O O . ARG A 1 263 ? -58.477 -25.626 11.030 1.00 39.97 263 ARG A O 1
ATOM 2105 N N . ARG A 1 264 ? -59.802 -27.244 11.879 1.00 45.03 264 ARG A N 1
ATOM 2106 C CA . ARG A 1 264 ? -59.505 -28.310 10.909 1.00 45.03 264 ARG A CA 1
ATOM 2107 C C . ARG A 1 264 ? -60.051 -27.917 9.526 1.00 45.03 264 ARG A C 1
ATOM 2109 O O . ARG A 1 264 ? -61.192 -27.458 9.475 1.00 45.03 264 ARG A O 1
ATOM 2116 N N . PRO A 1 265 ? -59.333 -28.167 8.420 1.00 47.94 265 PRO A N 1
ATOM 2117 C CA . PRO A 1 265 ? -59.951 -28.217 7.102 1.00 47.94 265 PRO A CA 1
ATOM 2118 C C . PRO A 1 265 ? -60.602 -29.598 6.867 1.00 47.94 265 PRO A C 1
ATOM 2120 O O . PRO A 1 265 ? -60.069 -30.607 7.342 1.00 47.94 265 PRO A O 1
ATOM 2123 N N . PRO A 1 266 ? -61.741 -29.678 6.154 1.00 41.31 266 PRO A N 1
ATOM 2124 C CA . PRO A 1 266 ? -62.279 -30.943 5.675 1.00 41.31 266 PRO A CA 1
ATOM 2125 C C . PRO A 1 266 ? -61.489 -31.418 4.448 1.00 41.31 266 PRO A C 1
ATOM 2127 O O . PRO A 1 266 ? -60.987 -30.620 3.659 1.00 41.31 266 PRO A O 1
ATOM 2130 N N . GLY A 1 267 ? -61.343 -32.737 4.332 1.00 43.16 267 GLY A N 1
ATOM 2131 C CA . GLY A 1 267 ? -60.499 -33.386 3.337 1.00 43.16 267 GLY A CA 1
ATOM 2132 C C . GLY A 1 267 ? -60.936 -33.197 1.883 1.00 43.16 267 GLY A C 1
ATOM 2133 O O . GLY A 1 267 ? -62.119 -33.088 1.572 1.00 43.16 267 GLY A O 1
ATOM 2134 N N . ALA A 1 268 ? -59.948 -33.264 0.991 1.00 41.41 268 ALA A N 1
ATOM 2135 C CA . ALA A 1 268 ? -60.124 -33.553 -0.425 1.00 41.41 268 ALA A CA 1
ATOM 2136 C C . ALA A 1 268 ? -58.951 -34.419 -0.927 1.00 41.41 268 ALA A C 1
ATOM 2138 O O . ALA A 1 268 ? -57.833 -34.344 -0.424 1.00 41.41 268 ALA A O 1
ATOM 2139 N N . ARG A 1 269 ? -59.291 -35.302 -1.866 1.00 43.44 269 ARG A N 1
ATOM 2140 C CA . ARG A 1 269 ? -58.611 -36.511 -2.366 1.00 43.44 269 ARG A CA 1
ATOM 2141 C C . ARG A 1 269 ? -57.301 -36.273 -3.156 1.00 43.44 269 ARG A C 1
ATOM 2143 O O . ARG A 1 269 ? -57.013 -35.138 -3.519 1.00 43.44 269 ARG A O 1
ATOM 2150 N N . PRO A 1 270 ? -56.512 -37.340 -3.430 1.00 43.81 270 PRO A N 1
ATOM 2151 C CA . PRO A 1 270 ? -55.134 -37.229 -3.907 1.00 43.81 270 PRO A CA 1
ATOM 2152 C C . PRO A 1 270 ? -55.043 -37.019 -5.426 1.00 43.81 270 PRO A C 1
ATOM 2154 O O . PRO A 1 270 ? -55.871 -37.529 -6.179 1.00 43.81 270 PRO A O 1
ATOM 2157 N N . ALA A 1 271 ? -53.990 -36.326 -5.867 1.00 47.41 271 ALA A N 1
ATOM 2158 C CA . ALA A 1 271 ? -53.609 -36.170 -7.273 1.00 47.41 271 ALA A CA 1
ATOM 2159 C C . ALA A 1 271 ? -52.213 -36.793 -7.534 1.00 47.41 271 ALA A C 1
ATOM 2161 O O . ALA A 1 271 ? -51.436 -36.965 -6.591 1.00 47.41 271 ALA A O 1
ATOM 2162 N N . PRO A 1 272 ? -51.908 -37.204 -8.780 1.00 42.12 272 PRO A N 1
ATOM 2163 C CA . PRO A 1 272 ? -51.008 -38.320 -9.065 1.00 42.12 272 PRO A CA 1
ATOM 2164 C C . PRO A 1 272 ? -49.521 -37.949 -9.178 1.00 42.12 272 PRO A C 1
ATOM 2166 O O . PRO A 1 272 ? -49.140 -36.817 -9.465 1.00 42.12 272 PRO A O 1
ATOM 2169 N N . ARG A 1 273 ? -48.684 -38.981 -8.991 1.00 42.75 273 ARG A N 1
ATOM 2170 C CA . ARG A 1 273 ? -47.235 -39.015 -9.245 1.00 42.75 273 ARG A CA 1
ATOM 2171 C C . ARG A 1 273 ? -46.896 -38.490 -10.644 1.00 42.75 273 ARG A C 1
ATOM 2173 O O . ARG A 1 273 ? -47.351 -39.064 -11.629 1.00 42.75 273 ARG A O 1
ATOM 2180 N N . ILE A 1 274 ? -45.987 -37.517 -10.719 1.00 45.69 274 ILE A N 1
ATOM 2181 C CA . ILE A 1 274 ? -45.240 -37.204 -11.942 1.00 45.69 274 ILE A CA 1
ATOM 2182 C C . ILE A 1 274 ? -43.737 -37.272 -11.651 1.00 45.69 274 ILE A C 1
ATOM 2184 O O . ILE A 1 274 ? -43.232 -36.814 -10.627 1.00 45.69 274 ILE A O 1
ATOM 2188 N N . VAL A 1 275 ? -43.073 -37.959 -12.571 1.00 40.97 275 VAL A N 1
ATOM 2189 C CA . VAL A 1 275 ? -41.703 -38.459 -12.585 1.00 40.97 275 VAL A CA 1
ATOM 2190 C C . VAL A 1 275 ? -40.716 -37.350 -12.976 1.00 40.97 275 VAL A C 1
ATOM 2192 O O . VAL A 1 275 ? -41.001 -36.530 -13.843 1.00 40.97 275 VAL A O 1
ATOM 2195 N N . ARG A 1 276 ? -39.534 -37.344 -12.343 1.00 40.03 276 ARG A N 1
ATOM 2196 C CA . ARG A 1 276 ? -38.371 -36.516 -12.720 1.00 40.03 276 ARG A CA 1
ATOM 2197 C C . ARG A 1 276 ? -37.809 -36.925 -14.089 1.00 40.03 276 ARG A C 1
ATOM 2199 O O . ARG A 1 276 ? -37.691 -38.125 -14.327 1.00 40.03 276 ARG A O 1
ATOM 2206 N N . PRO A 1 277 ? -37.204 -35.996 -14.844 1.00 39.00 277 PRO A N 1
ATOM 2207 C CA . PRO A 1 277 ? -36.052 -36.318 -15.670 1.00 39.00 277 PRO A CA 1
ATOM 2208 C C . PRO A 1 277 ? -34.758 -35.763 -15.061 1.00 39.00 277 PRO A C 1
ATOM 2210 O O . PRO A 1 277 ? -34.679 -34.624 -14.609 1.00 39.00 277 PRO A O 1
ATOM 2213 N N . ARG A 1 278 ? -33.739 -36.624 -15.051 1.00 36.94 278 ARG A N 1
ATOM 2214 C CA . ARG A 1 278 ? -32.326 -36.275 -14.883 1.00 36.94 278 ARG A CA 1
ATOM 2215 C C . ARG A 1 278 ? -31.845 -35.493 -16.111 1.00 36.94 278 ARG A C 1
ATOM 2217 O O . ARG A 1 278 ? -32.084 -35.965 -17.222 1.00 36.94 278 ARG A O 1
ATOM 2224 N N . ARG A 1 279 ? -31.088 -34.417 -15.902 1.00 44.38 279 ARG A N 1
ATOM 2225 C CA . ARG A 1 279 ? -29.820 -34.099 -16.582 1.00 44.38 279 ARG A CA 1
ATOM 2226 C C . ARG A 1 279 ? -29.117 -32.979 -15.830 1.00 44.38 279 ARG A C 1
ATOM 2228 O O . ARG A 1 279 ? -29.831 -32.064 -15.373 1.00 44.38 279 ARG A O 1
#

Radius of gyration: 29.78 Å; Cα contacts (8 Å, |Δi|>4): 280; chains: 1; bounding box: 93×58×66 Å